Protein AF-D6MMN6-F1 (afdb_monomer)

Radius of gyration: 19.09 Å; Cα contacts (8 Å, |Δi|>4): 217; chains: 1; bounding box: 46×44×48 Å

Foldseek 3Di:
DDPDPDVVVLVVCLVVLLVVLVVLQPPHPPDDPVSLVVVLVVLVVQLVVCVVVLAAHPSLVVSQLVCLLPDPCPRSNLSNLSSLLRRDQDQVVSCCVRPLVSLLVNLVVDDLVSVLSNLVSLLSNLVSLLVVLQVVVVCVVDDDPPPDPCDLVSSLVSSVVSLVSLLVSLLVVCVVVVNDVVSLLSSLVSLLSVLCCCPPSVRPDQDDRPPSNLVSLCPDPDPNSVVSSVSSVVSSVVSVVVD

InterPro domains:
  IPR012485 Centromere protein I [PF07778] (1-141)

Organism: Numida meleagris (NCBI:txid8996)

Sequence (243 aa):
MNCSKDESVYLRLYYWMGQTLQEECTWCVVDNNQYEEEFKGFLETVHTAECFLQEGFPSCEEFLYRSLPLWDGVSCRSQILRLVSWIPLSTFSEMKSQLCDPLAQLFFTSSLYFKCSVLESLKELLQNWLNWHVVQLDSESDSQFSSLNTTLSGLVNGVAELINFVGQISTAALHLEKNHTFLLYFILDFYETVCDMYLKYKLPLLIMPPAGVFYPALLSMDSVNLNQLCYIMYRYRTNLVAA

Structure (mmCIF, N/CA/C/O backbone):
data_AF-D6MMN6-F1
#
_entry.id   AF-D6MMN6-F1
#
loop_
_atom_site.group_PDB
_atom_site.id
_atom_site.type_symbol
_atom_site.label_atom_id
_atom_site.label_alt_id
_atom_site.label_comp_id
_atom_site.label_asym_id
_atom_site.label_entity_id
_atom_site.label_seq_id
_atom_site.pdbx_PDB_ins_code
_atom_site.Cartn_x
_atom_site.Cartn_y
_atom_site.Cartn_z
_atom_site.occupancy
_atom_site.B_iso_or_equiv
_atom_site.auth_seq_id
_atom_site.auth_comp_id
_atom_site.auth_asym_id
_atom_site.auth_atom_id
_atom_site.pdbx_PDB_model_num
ATOM 1 N N . MET A 1 1 ? -13.947 -12.392 11.097 1.00 47.19 1 MET A N 1
ATOM 2 C CA . MET A 1 1 ? -14.519 -13.491 11.936 1.00 47.19 1 MET A CA 1
ATOM 3 C C . MET A 1 1 ? -14.935 -12.895 13.276 1.00 47.19 1 MET A C 1
ATOM 5 O O . MET A 1 1 ? -14.061 -12.519 14.042 1.00 47.19 1 MET A O 1
ATOM 9 N N . ASN A 1 2 ? -16.229 -12.801 13.595 1.00 49.62 2 ASN A N 1
ATOM 10 C CA . ASN A 1 2 ? -16.648 -12.258 14.893 1.00 49.62 2 ASN A CA 1
ATOM 11 C C . ASN A 1 2 ? -16.586 -13.339 15.987 1.00 49.62 2 ASN A C 1
ATOM 13 O O . ASN A 1 2 ? -17.422 -14.242 16.037 1.00 49.62 2 ASN A O 1
ATOM 17 N N . CYS A 1 3 ? -15.586 -13.245 16.871 1.00 57.44 3 CYS A N 1
ATOM 18 C CA . CYS A 1 3 ? -15.384 -14.148 18.013 1.00 57.44 3 CYS A CA 1
ATOM 19 C C . CYS A 1 3 ? -16.500 -14.066 19.078 1.00 57.44 3 CYS A C 1
ATOM 21 O O . CYS A 1 3 ? -16.562 -14.914 19.968 1.00 57.44 3 CYS A O 1
ATOM 23 N N . SER A 1 4 ? -17.411 -13.092 18.987 1.00 58.41 4 SER A N 1
ATOM 24 C CA . SER A 1 4 ? -18.645 -13.036 19.774 1.00 58.41 4 SER A CA 1
ATOM 25 C C . SER A 1 4 ? -19.825 -12.602 18.896 1.00 58.41 4 SER A C 1
ATOM 27 O O . SER A 1 4 ? -19.692 -11.762 18.014 1.00 58.41 4 SER A O 1
ATOM 29 N N . LYS A 1 5 ? -21.007 -13.183 19.135 1.00 64.62 5 LYS A N 1
ATOM 30 C CA . LYS A 1 5 ? -22.271 -12.782 18.481 1.00 64.62 5 LYS A CA 1
ATOM 31 C C . LYS A 1 5 ? -22.968 -11.619 19.200 1.00 64.62 5 LYS A C 1
ATOM 33 O O . LYS A 1 5 ? -24.115 -11.310 18.897 1.00 64.62 5 LYS A O 1
ATOM 38 N N . ASP A 1 6 ? -22.313 -11.044 20.204 1.00 77.31 6 ASP A N 1
ATOM 39 C CA . ASP A 1 6 ? -22.878 -9.993 21.038 1.00 77.31 6 ASP A CA 1
ATOM 40 C C . ASP A 1 6 ? -22.529 -8.628 20.441 1.00 77.31 6 ASP A C 1
ATOM 42 O O . ASP A 1 6 ? -21.414 -8.124 20.604 1.00 77.31 6 ASP A O 1
ATOM 46 N N . GLU A 1 7 ? -23.498 -8.035 19.742 1.00 79.75 7 GLU A N 1
ATOM 47 C CA . GLU A 1 7 ? -23.372 -6.706 19.134 1.00 79.75 7 GLU A CA 1
ATOM 48 C C . GLU A 1 7 ? -22.966 -5.632 20.154 1.00 79.75 7 GLU A C 1
ATOM 50 O O . GLU A 1 7 ? -22.283 -4.673 19.797 1.00 79.75 7 GLU A O 1
ATOM 55 N N . SER A 1 8 ? -23.316 -5.795 21.436 1.00 84.00 8 SER A N 1
ATOM 56 C CA . SER A 1 8 ? -22.978 -4.808 22.467 1.00 84.00 8 SER A CA 1
ATOM 57 C C . SER A 1 8 ? -21.473 -4.737 22.744 1.00 84.00 8 SER A C 1
ATOM 59 O O . SER A 1 8 ? -20.944 -3.651 22.990 1.00 84.00 8 SER A O 1
ATOM 61 N N . VAL A 1 9 ? -20.763 -5.868 22.651 1.00 83.94 9 VAL A N 1
ATOM 62 C CA . VAL A 1 9 ? -19.304 -5.930 22.835 1.00 83.94 9 VAL A CA 1
ATOM 63 C C . VAL A 1 9 ? -18.600 -5.256 21.664 1.00 83.94 9 VAL A C 1
ATOM 65 O O . VAL A 1 9 ? -17.692 -4.452 21.877 1.00 83.94 9 VAL A O 1
ATOM 68 N N . TYR A 1 10 ? -19.061 -5.536 20.443 1.00 82.75 10 TYR A N 1
ATOM 69 C CA . TYR A 1 10 ? -18.547 -4.911 19.229 1.00 82.75 10 TYR A CA 1
ATOM 70 C C . TYR A 1 10 ? -18.744 -3.390 19.252 1.00 82.75 10 TYR A C 1
ATOM 72 O O . TYR A 1 10 ? -17.784 -2.641 19.080 1.00 82.75 10 TYR A O 1
ATOM 80 N N . LEU A 1 11 ? -19.960 -2.922 19.555 1.00 86.69 11 LEU A N 1
ATOM 81 C CA . LEU A 1 11 ? -20.259 -1.491 19.649 1.00 86.69 11 LEU A CA 1
ATOM 82 C C . LEU A 1 11 ? -19.433 -0.809 20.741 1.00 86.69 11 LEU A C 1
ATOM 84 O O . LEU A 1 11 ? -18.923 0.290 20.535 1.00 86.69 11 LEU A O 1
ATOM 88 N N . ARG A 1 12 ? -19.256 -1.459 21.898 1.00 89.75 12 ARG A N 1
ATOM 89 C CA . ARG A 1 12 ? -18.432 -0.912 22.980 1.00 89.75 12 ARG A CA 1
ATOM 90 C C . ARG A 1 12 ? -16.975 -0.753 22.556 1.00 89.75 12 ARG A C 1
ATOM 92 O O . ARG A 1 12 ? -16.389 0.280 22.867 1.00 89.75 12 ARG A O 1
ATOM 99 N N . LEU A 1 13 ? -16.408 -1.741 21.861 1.00 88.94 13 LEU A N 1
ATOM 100 C CA . LEU A 1 13 ? -15.050 -1.650 21.325 1.00 88.94 13 LEU A CA 1
ATOM 101 C C . LEU A 1 13 ? -14.948 -0.532 20.282 1.00 88.94 13 LEU A C 1
ATOM 103 O O . LEU A 1 13 ? -14.044 0.292 20.373 1.00 88.94 13 LEU A O 1
ATOM 107 N N . TYR A 1 14 ? -15.899 -0.471 19.347 1.00 88.69 14 TYR A N 1
ATOM 108 C CA . TYR A 1 14 ? -15.952 0.548 18.299 1.00 88.69 14 TYR A CA 1
ATOM 109 C C . TYR A 1 14 ? -15.969 1.970 18.878 1.00 88.69 14 TYR A C 1
ATOM 111 O O . TYR A 1 14 ? -15.128 2.794 18.507 1.00 88.69 14 TYR A O 1
ATOM 119 N N . TYR A 1 15 ? -16.873 2.252 19.824 1.00 91.25 15 TYR A N 1
ATOM 120 C CA . TYR A 1 15 ? -16.973 3.577 20.442 1.00 91.25 15 TYR A CA 1
ATOM 121 C C . TYR A 1 15 ? -15.772 3.904 21.328 1.00 91.25 15 TYR A C 1
ATOM 123 O O . TYR A 1 15 ? -15.278 5.027 21.272 1.00 91.25 15 TYR A O 1
ATOM 131 N N . TRP A 1 16 ? -15.284 2.940 22.117 1.00 93.50 16 TRP A N 1
ATOM 132 C CA . TRP A 1 16 ? -14.101 3.145 22.953 1.00 93.50 16 TRP A CA 1
ATOM 133 C C . TRP A 1 16 ? -12.877 3.484 22.100 1.00 93.50 16 TRP A C 1
ATOM 135 O O . TRP A 1 16 ? -12.223 4.490 22.343 1.00 93.50 16 TRP A O 1
ATOM 145 N N . MET A 1 17 ? -12.620 2.704 21.050 1.00 91.75 17 MET A N 1
ATOM 146 C CA . MET A 1 17 ? -11.479 2.923 20.167 1.00 91.75 17 MET A CA 1
ATOM 147 C C . MET A 1 17 ? -11.608 4.215 19.362 1.00 91.75 17 MET A C 1
ATOM 149 O O . MET A 1 17 ? -10.623 4.927 19.214 1.00 91.75 17 MET A O 1
ATOM 153 N N . GLY A 1 18 ? -12.809 4.548 18.876 1.00 89.69 18 GLY A N 1
ATOM 154 C CA . GLY A 1 18 ? -13.053 5.820 18.194 1.00 89.69 18 GLY A CA 1
ATOM 155 C C . GLY A 1 18 ? -12.777 7.020 19.101 1.00 89.69 18 GLY A C 1
ATOM 156 O O . GLY A 1 18 ? -12.121 7.970 18.679 1.00 89.69 18 GLY A O 1
ATOM 157 N N . GLN A 1 19 ? -13.204 6.945 20.365 1.00 88.75 19 GLN A N 1
ATOM 158 C CA . GLN A 1 19 ? -12.911 7.973 21.361 1.00 88.75 19 GLN A CA 1
ATOM 159 C C . GLN A 1 19 ? -11.407 8.059 21.656 1.00 88.75 19 GLN A C 1
ATOM 161 O O . GLN A 1 19 ? -10.855 9.151 21.590 1.00 88.75 19 GLN A O 1
ATOM 166 N N . THR A 1 20 ? -10.730 6.934 21.902 1.00 88.81 20 THR A N 1
ATOM 167 C CA . THR A 1 20 ? -9.280 6.912 22.162 1.00 88.81 20 THR A CA 1
ATOM 168 C C . THR A 1 20 ? -8.479 7.444 20.975 1.00 88.81 20 THR A C 1
ATOM 170 O O . THR A 1 20 ? -7.603 8.279 21.157 1.00 88.81 20 THR A O 1
ATOM 173 N N . LEU A 1 21 ? -8.807 7.037 19.745 1.00 89.12 21 LEU A N 1
ATOM 174 C CA . LEU A 1 21 ? -8.168 7.569 18.538 1.00 89.12 21 LEU A CA 1
ATOM 175 C C . LEU A 1 21 ? -8.381 9.080 18.413 1.00 89.12 21 LEU A C 1
ATOM 177 O O . LEU A 1 21 ? -7.462 9.793 18.032 1.00 89.12 21 LEU A O 1
ATOM 181 N N . GLN A 1 22 ? -9.568 9.590 18.737 1.00 83.69 22 GLN A N 1
ATOM 182 C CA . GLN A 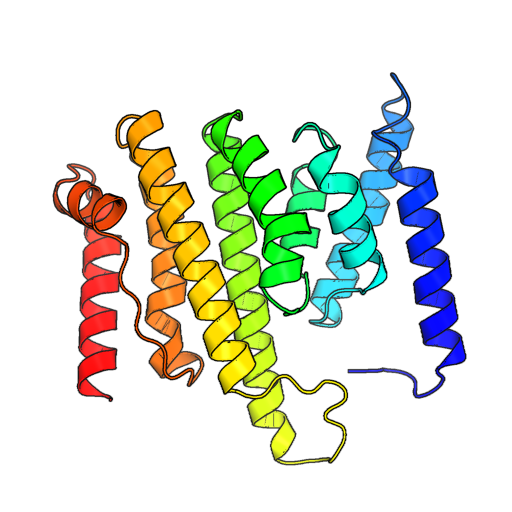1 22 ? -9.840 11.022 18.655 1.00 83.69 22 GLN A CA 1
ATOM 183 C C . GLN A 1 22 ? -9.136 11.830 19.756 1.00 83.69 22 GLN A C 1
ATOM 185 O O . GLN A 1 22 ? -8.650 12.925 19.476 1.00 83.69 22 GLN A O 1
ATOM 190 N N . GLU A 1 23 ? -9.096 11.315 20.985 1.00 79.19 23 GLU A N 1
ATOM 191 C CA . GLU A 1 23 ? -8.450 11.966 22.132 1.00 79.19 23 GLU A CA 1
ATOM 192 C C . GLU A 1 23 ? -6.925 11.998 21.979 1.00 79.19 23 GLU A C 1
ATOM 194 O O . GLU A 1 23 ? -6.307 13.033 22.220 1.00 79.19 23 GLU A O 1
ATOM 199 N N . GLU A 1 24 ? -6.329 10.901 21.510 1.00 71.81 24 GLU A N 1
ATOM 200 C CA . GLU A 1 24 ? -4.875 10.764 21.390 1.00 71.81 24 GLU A CA 1
ATOM 201 C C . GLU A 1 24 ? -4.323 11.328 20.064 1.00 71.81 24 GLU A C 1
ATOM 203 O O . GLU A 1 24 ? -3.139 11.655 19.970 1.00 71.81 24 GLU A O 1
ATOM 208 N N . CYS A 1 25 ? -5.161 11.490 19.024 1.00 69.69 25 CYS A N 1
ATOM 209 C CA . CYS A 1 25 ? -4.700 11.864 17.680 1.00 69.69 25 CYS A CA 1
ATOM 210 C C . CYS A 1 25 ? -4.898 13.327 17.255 1.00 69.69 25 CYS A C 1
ATOM 212 O O . CYS A 1 25 ? -4.870 13.659 16.064 1.00 69.69 25 CYS A O 1
ATOM 214 N N . THR A 1 26 ? -5.042 14.273 18.167 1.00 54.69 26 THR A N 1
ATOM 215 C CA . THR A 1 26 ? -4.970 15.688 17.771 1.00 54.69 26 THR A CA 1
ATOM 216 C C . THR A 1 26 ? -3.510 16.092 17.516 1.00 54.69 26 THR A C 1
ATOM 218 O O . THR A 1 26 ? -2.933 16.796 18.334 1.00 54.69 26 THR A O 1
ATOM 221 N N . TRP A 1 27 ? -2.868 15.596 16.451 1.00 57.12 27 TRP A N 1
ATOM 222 C CA . TRP A 1 27 ? -1.500 15.964 16.036 1.00 57.12 27 TRP A CA 1
ATOM 223 C C . TRP A 1 27 ? -0.504 16.173 17.197 1.00 57.12 27 TRP A C 1
ATOM 225 O O . TRP A 1 27 ? 0.079 17.246 17.326 1.00 57.12 27 TRP A O 1
ATOM 235 N N . CYS A 1 28 ? -0.367 15.186 18.087 1.00 52.12 28 CYS A N 1
ATOM 236 C CA . CYS A 1 28 ? 0.676 15.121 19.120 1.00 52.12 28 CYS A CA 1
ATOM 237 C C . CYS A 1 28 ? 0.977 16.458 19.838 1.00 52.12 28 CYS A C 1
ATOM 239 O O . CYS A 1 28 ? 2.107 16.935 19.814 1.00 52.12 28 CYS A O 1
ATOM 241 N N . VAL A 1 29 ? -0.056 17.063 20.441 1.00 45.53 29 VAL A N 1
ATOM 242 C CA . VAL A 1 29 ? -0.030 18.069 21.529 1.00 45.53 29 VAL A CA 1
ATOM 243 C C . VAL A 1 29 ? 1.318 18.798 21.703 1.00 45.53 29 VAL A C 1
ATOM 245 O O . VAL A 1 29 ? 2.037 18.536 22.658 1.00 45.53 29 VAL A O 1
ATOM 248 N N . VAL A 1 30 ? 1.667 19.679 20.757 1.00 45.62 30 VAL A N 1
ATOM 249 C CA . VAL A 1 30 ? 2.687 20.750 20.850 1.00 45.62 30 VAL A CA 1
ATOM 250 C C . VAL A 1 30 ? 3.780 20.496 21.918 1.00 45.62 30 VAL A C 1
ATOM 252 O O . VAL A 1 30 ? 3.685 21.008 23.030 1.00 45.62 30 VAL A O 1
ATOM 255 N N . ASP A 1 31 ? 4.815 19.717 21.575 1.00 50.78 31 ASP A N 1
ATOM 256 C CA . ASP A 1 31 ? 6.076 19.545 22.335 1.00 50.78 31 ASP A CA 1
ATOM 257 C C . ASP A 1 31 ? 6.140 18.524 23.497 1.00 50.78 31 ASP A C 1
ATOM 259 O O . ASP A 1 31 ? 6.924 18.721 24.431 1.00 50.78 31 ASP A O 1
ATOM 263 N N . ASN A 1 32 ? 5.411 17.397 23.477 1.00 59.81 32 ASN A N 1
ATOM 264 C CA . ASN A 1 32 ? 5.581 16.386 24.537 1.00 59.81 32 ASN A CA 1
ATOM 265 C C . ASN A 1 32 ? 5.786 14.943 24.030 1.00 59.81 32 ASN A C 1
ATOM 267 O O . ASN A 1 32 ? 4.838 14.175 23.868 1.00 59.81 32 ASN A O 1
ATOM 271 N N . ASN A 1 33 ? 7.060 14.564 23.839 1.00 65.44 33 ASN A N 1
ATOM 272 C CA . ASN A 1 33 ? 7.518 13.273 23.289 1.00 65.44 33 ASN A CA 1
ATOM 273 C C . ASN A 1 33 ? 6.913 12.028 23.962 1.00 65.44 33 ASN A C 1
ATOM 275 O O . ASN A 1 33 ? 6.827 10.979 23.333 1.00 65.44 33 ASN A O 1
ATOM 279 N N . GLN A 1 34 ? 6.528 12.109 25.238 1.00 72.50 34 GLN A N 1
ATOM 280 C CA . GLN A 1 34 ? 5.988 10.955 25.957 1.00 72.50 34 GLN A CA 1
ATOM 281 C C . GLN A 1 34 ? 4.610 10.529 25.426 1.00 72.50 34 GLN A C 1
ATOM 283 O O . GLN A 1 34 ? 4.371 9.337 25.259 1.00 72.50 34 GLN A O 1
ATOM 288 N N . TYR A 1 35 ? 3.741 11.488 25.095 1.00 75.81 35 TYR A N 1
ATOM 289 C CA . TYR A 1 35 ? 2.404 11.193 24.569 1.00 75.81 35 TYR A CA 1
ATOM 290 C C . TYR A 1 35 ? 2.465 10.605 23.155 1.00 75.81 35 TYR A C 1
ATOM 292 O O . TYR A 1 35 ? 1.681 9.725 22.818 1.00 75.81 35 TYR A O 1
ATOM 300 N N . GLU A 1 36 ? 3.435 11.028 22.335 1.00 79.19 36 GLU A N 1
ATOM 301 C CA . GLU A 1 36 ? 3.630 10.433 21.009 1.00 79.19 36 GLU A CA 1
ATOM 302 C C . GLU A 1 36 ? 4.036 8.953 21.108 1.00 79.19 36 GLU A C 1
ATOM 304 O O . GLU A 1 36 ? 3.525 8.129 20.354 1.00 79.19 36 GLU A O 1
ATOM 309 N N . GLU A 1 37 ? 4.924 8.588 22.035 1.00 83.94 37 GLU A N 1
ATOM 310 C CA . GLU A 1 37 ? 5.336 7.189 22.208 1.00 83.94 37 GLU A CA 1
ATOM 311 C C . GLU A 1 37 ? 4.212 6.306 22.771 1.00 83.94 37 GLU A C 1
ATOM 313 O O . GLU A 1 37 ? 4.048 5.167 22.328 1.00 83.94 37 GLU A O 1
ATOM 318 N N . GLU A 1 38 ? 3.395 6.827 23.691 1.00 86.81 38 GLU A N 1
ATOM 319 C CA . GLU A 1 38 ? 2.205 6.123 24.190 1.00 86.81 38 GLU A CA 1
ATOM 320 C C . GLU A 1 38 ? 1.186 5.896 23.063 1.00 86.81 38 GLU A C 1
ATOM 322 O O . GLU A 1 38 ? 0.716 4.768 22.871 1.00 86.81 38 GLU A O 1
ATOM 327 N N . PHE A 1 39 ? 0.932 6.920 22.241 1.00 89.00 39 PHE A N 1
ATOM 328 C CA . PHE A 1 39 ? 0.052 6.798 21.083 1.00 89.00 39 PHE A CA 1
ATOM 329 C C . PHE A 1 39 ? 0.603 5.825 20.033 1.00 89.00 39 PHE A C 1
ATOM 331 O O . PHE A 1 39 ? -0.135 4.968 19.545 1.00 89.00 39 PHE A O 1
ATOM 338 N N . LYS A 1 40 ? 1.910 5.855 19.734 1.00 89.75 40 LYS A N 1
ATOM 339 C CA . LYS A 1 40 ? 2.555 4.842 18.876 1.00 89.75 40 LYS A CA 1
ATOM 340 C C . LYS A 1 40 ? 2.343 3.434 19.421 1.00 89.75 40 LYS A C 1
ATOM 342 O O . LYS A 1 40 ? 1.980 2.544 18.656 1.00 89.75 40 LYS A O 1
ATOM 347 N N . GLY A 1 41 ? 2.545 3.228 20.724 1.00 91.44 41 GLY A N 1
ATOM 348 C CA . GLY A 1 41 ? 2.330 1.935 21.378 1.00 91.44 41 GLY A CA 1
ATOM 349 C C . GLY A 1 41 ? 0.883 1.448 21.263 1.00 91.44 41 GLY A C 1
ATOM 350 O O . GLY A 1 41 ? 0.638 0.264 21.009 1.00 91.44 41 GLY A O 1
ATOM 351 N N . PHE A 1 42 ? -0.077 2.368 21.376 1.00 92.81 42 PHE A N 1
ATOM 352 C CA . PHE A 1 42 ? -1.485 2.080 21.129 1.00 92.81 42 PHE A CA 1
ATOM 353 C C . PHE A 1 42 ? -1.734 1.662 19.672 1.00 92.81 42 PHE A C 1
ATOM 355 O O . PHE A 1 42 ? -2.283 0.583 19.445 1.00 92.81 42 PHE A O 1
ATOM 362 N N . LEU A 1 43 ? -1.271 2.440 18.686 1.00 93.88 43 LEU A N 1
ATOM 363 C CA . LEU A 1 43 ? -1.465 2.113 17.268 1.00 93.88 43 LEU A CA 1
ATOM 364 C C . LEU A 1 43 ? -0.791 0.791 16.870 1.00 93.88 43 LEU A C 1
ATOM 366 O O . LEU A 1 43 ? -1.354 0.038 16.082 1.00 93.88 43 LEU A O 1
ATOM 370 N N . GLU A 1 44 ? 0.374 0.459 17.434 1.00 94.81 44 GLU A N 1
ATOM 371 C CA . GLU A 1 44 ? 1.013 -0.849 17.218 1.00 94.81 44 GLU A CA 1
ATOM 372 C C . GLU A 1 44 ? 0.185 -2.003 17.797 1.00 94.81 44 GLU A C 1
ATOM 374 O O . GLU A 1 44 ? 0.102 -3.078 17.197 1.00 94.81 44 GLU A O 1
ATOM 379 N N . THR A 1 45 ? -0.462 -1.788 18.945 1.00 95.00 45 THR A N 1
ATOM 380 C CA . THR A 1 45 ? -1.372 -2.778 19.537 1.00 95.00 45 THR A CA 1
ATOM 381 C C . THR A 1 45 ? -2.596 -2.987 18.648 1.00 95.00 45 THR A C 1
ATOM 383 O O . THR A 1 45 ? -2.974 -4.131 18.392 1.00 95.00 45 THR A O 1
ATOM 386 N N . VAL A 1 46 ? -3.174 -1.896 18.133 1.00 94.44 46 VAL A N 1
ATOM 387 C CA . VAL A 1 46 ? -4.293 -1.934 17.181 1.00 94.44 46 VAL A CA 1
ATOM 388 C C . VAL A 1 46 ? -3.889 -2.681 15.912 1.00 94.44 46 VAL A C 1
ATOM 390 O O . VAL A 1 46 ? -4.533 -3.665 15.567 1.00 94.44 46 VAL A O 1
ATOM 393 N N . HIS A 1 47 ? -2.771 -2.310 15.288 1.00 94.31 47 HIS A N 1
ATOM 394 C CA . HIS A 1 47 ? -2.260 -2.981 14.092 1.00 94.31 47 HIS A CA 1
ATOM 395 C C . HIS A 1 47 ? -1.989 -4.477 14.326 1.00 94.31 47 HIS A C 1
ATOM 397 O O . HIS A 1 47 ? -2.293 -5.317 13.481 1.00 94.31 47 HIS A O 1
ATOM 403 N N . THR A 1 48 ? -1.438 -4.841 15.489 1.00 95.31 48 THR A N 1
ATOM 404 C CA . THR A 1 48 ? -1.221 -6.252 15.849 1.00 95.31 48 THR A CA 1
ATOM 405 C C . THR A 1 48 ? -2.547 -7.005 15.954 1.00 95.31 48 THR A C 1
ATOM 407 O O . THR A 1 48 ? -2.634 -8.159 15.529 1.00 95.31 48 THR A O 1
ATOM 410 N N . ALA A 1 49 ? -3.586 -6.361 16.489 1.00 93.31 49 ALA A N 1
ATOM 411 C CA . ALA A 1 49 ? -4.926 -6.928 16.542 1.00 93.31 49 ALA A CA 1
ATOM 412 C C . ALA A 1 49 ? -5.550 -7.061 15.141 1.00 93.31 49 ALA A C 1
ATOM 414 O O . ALA A 1 49 ? -6.090 -8.124 14.846 1.00 93.31 49 ALA A O 1
ATOM 415 N N . GLU A 1 50 ? -5.415 -6.064 14.260 1.00 92.31 50 GLU A N 1
ATOM 416 C CA . GLU A 1 50 ? -5.879 -6.140 12.861 1.00 92.31 50 GLU A CA 1
ATOM 417 C C . GLU A 1 50 ? -5.184 -7.278 12.104 1.00 92.31 50 GLU A C 1
ATOM 419 O O . GLU A 1 50 ? -5.847 -8.108 11.483 1.00 92.31 50 GLU A O 1
ATOM 424 N N . CYS A 1 51 ? -3.862 -7.415 12.259 1.00 91.75 51 CYS A N 1
ATOM 425 C CA . CYS A 1 51 ? -3.104 -8.538 11.708 1.00 91.75 51 CYS A CA 1
ATOM 426 C C . CYS A 1 51 ? -3.581 -9.889 12.249 1.00 91.75 51 CYS A C 1
ATOM 428 O O . CYS A 1 51 ? -3.664 -10.865 11.505 1.00 91.75 51 CYS A O 1
ATOM 430 N N . PHE A 1 52 ? -3.868 -9.980 13.548 1.00 91.50 52 PHE A N 1
ATOM 431 C CA . PHE A 1 52 ? -4.350 -11.221 14.150 1.00 91.50 52 PHE A CA 1
ATOM 432 C C . PHE A 1 52 ? -5.749 -11.594 13.642 1.00 91.50 52 PHE A C 1
ATOM 434 O O . PHE A 1 52 ? -6.013 -12.765 13.368 1.00 91.50 52 PHE A O 1
ATOM 441 N N . LEU A 1 53 ? -6.633 -10.604 13.504 1.00 88.56 53 LEU A N 1
ATOM 442 C CA . LEU A 1 53 ? -8.011 -10.792 13.052 1.00 88.56 53 LEU A CA 1
ATOM 443 C C . LEU A 1 53 ? -8.131 -10.920 11.528 1.00 88.56 53 LEU A C 1
ATOM 445 O O . LEU A 1 53 ? -9.142 -11.441 11.055 1.00 88.56 53 LEU A O 1
ATOM 449 N N . GLN A 1 54 ? -7.103 -10.489 10.786 1.00 89.19 54 GLN A N 1
ATOM 450 C CA . GLN A 1 54 ? -7.111 -10.345 9.327 1.00 89.19 54 GLN A CA 1
ATOM 451 C C . GLN A 1 54 ? -8.259 -9.436 8.850 1.00 89.19 54 GLN A C 1
ATOM 453 O O . GLN A 1 54 ? -8.890 -9.685 7.823 1.00 89.19 54 GLN A O 1
ATOM 458 N N . GLU A 1 55 ? -8.557 -8.400 9.635 1.00 86.62 55 GLU A N 1
ATOM 459 C CA . GLU A 1 55 ? -9.686 -7.492 9.442 1.00 86.62 55 GLU A CA 1
ATOM 460 C C . GLU A 1 55 ? -9.347 -6.134 10.070 1.00 86.62 55 GLU A C 1
ATOM 462 O O . GLU A 1 55 ? -8.879 -6.082 11.209 1.00 86.62 55 GLU A O 1
ATOM 467 N N . GLY A 1 56 ? -9.561 -5.050 9.322 1.00 88.12 56 GLY A N 1
ATOM 468 C CA . GLY A 1 56 ? -9.367 -3.689 9.816 1.00 88.12 56 GLY A CA 1
ATOM 469 C C . GLY A 1 56 ? -10.544 -3.203 10.649 1.00 88.12 56 GLY A C 1
ATOM 470 O O . GLY A 1 56 ? -11.682 -3.650 10.471 1.00 88.12 56 GLY A O 1
ATOM 471 N N . PHE A 1 57 ? -10.293 -2.259 11.551 1.00 90.44 57 PHE A N 1
ATOM 472 C CA . PHE A 1 57 ? -11.360 -1.727 12.390 1.00 90.44 57 PHE A CA 1
ATOM 473 C C . PHE A 1 57 ? -12.056 -0.500 11.772 1.00 90.44 57 PHE A C 1
ATOM 475 O O . PHE A 1 57 ? -11.382 0.459 11.388 1.00 90.44 57 PHE A O 1
ATOM 482 N N . PRO A 1 58 ? -13.402 -0.415 11.798 1.00 89.25 58 PRO A N 1
ATOM 483 C CA . PRO A 1 58 ? -14.113 0.752 11.261 1.00 89.25 58 PRO A CA 1
ATOM 484 C C . PRO A 1 58 ? -13.781 2.071 11.968 1.00 89.25 58 PRO A C 1
ATOM 486 O O . PRO A 1 58 ? -13.770 3.124 11.336 1.00 89.25 58 PRO A O 1
ATOM 489 N N . SER A 1 59 ? -13.463 2.039 13.269 1.00 90.88 59 SER A N 1
ATOM 490 C CA . SER A 1 59 ? -13.025 3.246 13.985 1.00 90.88 59 SER A CA 1
ATOM 491 C C . SER A 1 59 ? -11.691 3.773 13.449 1.00 90.88 59 SER A C 1
ATOM 493 O O . SER A 1 59 ? -11.484 4.982 13.451 1.00 90.88 59 SER A O 1
ATOM 495 N N . CYS A 1 60 ? -10.800 2.890 12.981 1.00 92.00 60 CYS A N 1
ATOM 496 C CA . CYS A 1 60 ? -9.521 3.261 12.374 1.00 92.00 60 CYS A CA 1
ATOM 497 C C . CYS A 1 60 ? -9.725 3.878 10.989 1.00 92.00 60 CYS A C 1
ATOM 499 O O . CYS A 1 60 ? -9.103 4.891 10.686 1.00 92.00 60 CYS A O 1
ATOM 501 N N . GLU A 1 61 ? -10.639 3.333 10.185 1.00 91.25 61 GLU A N 1
ATOM 502 C CA . GLU A 1 61 ? -11.031 3.925 8.901 1.00 91.25 61 GLU A CA 1
ATOM 503 C C . GLU A 1 61 ? -11.592 5.348 9.083 1.00 91.25 61 GLU A C 1
ATOM 505 O O . GLU A 1 61 ? -11.086 6.300 8.484 1.00 91.25 61 GLU A O 1
ATOM 510 N N . GLU A 1 62 ? -12.587 5.522 9.964 1.00 90.50 62 GLU A N 1
ATOM 511 C CA . GLU A 1 62 ? -13.189 6.834 10.248 1.00 90.50 62 GLU A CA 1
ATOM 512 C C . GLU A 1 62 ? -12.149 7.837 10.765 1.00 90.50 62 GLU A C 1
ATOM 514 O O . GLU A 1 62 ? -12.140 9.012 10.382 1.00 90.50 62 GLU A O 1
ATOM 519 N N . PHE A 1 63 ? -11.250 7.360 11.622 1.00 92.06 63 PHE A N 1
ATOM 520 C CA . PHE A 1 63 ? -10.131 8.133 12.127 1.00 92.06 63 PHE A CA 1
ATOM 521 C C . PHE A 1 63 ? -9.179 8.577 11.001 1.00 92.06 63 PHE A C 1
ATOM 523 O O . PHE A 1 63 ? -8.833 9.760 10.933 1.00 92.06 63 PHE A O 1
ATOM 530 N N . LEU A 1 64 ? -8.782 7.681 10.092 1.00 91.81 64 LEU A N 1
ATOM 531 C CA . LEU A 1 64 ? -7.888 7.999 8.972 1.00 91.81 64 LEU A CA 1
ATOM 532 C C . LEU A 1 64 ? -8.520 9.014 8.016 1.00 91.81 64 LEU A C 1
ATOM 534 O O . LEU A 1 64 ? -7.876 10.002 7.667 1.00 91.81 64 LEU A O 1
ATOM 538 N N . TYR A 1 65 ? -9.795 8.845 7.662 1.00 90.94 65 TYR A N 1
ATOM 539 C CA . TYR A 1 65 ? -10.508 9.789 6.792 1.00 90.94 65 TYR A CA 1
ATOM 540 C C . TYR A 1 65 ? -10.589 11.206 7.369 1.00 90.94 65 TYR A C 1
ATOM 542 O O . TYR A 1 65 ? -10.589 12.185 6.621 1.00 90.94 65 TYR A O 1
ATOM 550 N N . ARG A 1 66 ? -10.635 11.340 8.699 1.00 89.44 66 ARG A N 1
ATOM 551 C CA . ARG A 1 66 ? -10.628 12.647 9.373 1.00 89.44 66 ARG A CA 1
ATOM 552 C C . ARG A 1 66 ? -9.224 13.216 9.565 1.00 89.44 66 ARG A C 1
ATOM 554 O O . ARG A 1 66 ? -9.058 14.432 9.509 1.00 89.44 66 ARG A O 1
ATOM 561 N N . SER A 1 67 ? -8.233 12.365 9.817 1.00 88.25 67 SER A N 1
ATOM 562 C CA . SER A 1 67 ? -6.885 12.782 10.224 1.00 88.25 67 SER A CA 1
ATOM 563 C C . SER A 1 67 ? -5.909 12.967 9.064 1.00 88.25 67 SER A C 1
ATOM 565 O O . SER A 1 67 ? -5.052 13.842 9.142 1.00 88.25 67 SER A O 1
ATOM 567 N N . LEU A 1 68 ? -6.036 12.218 7.967 1.00 90.19 68 LEU A N 1
ATOM 568 C CA . LEU A 1 68 ? -5.097 12.290 6.842 1.00 90.19 68 LEU A CA 1
ATOM 569 C C . LEU A 1 68 ? -5.044 13.645 6.123 1.00 90.19 68 LEU A C 1
ATOM 571 O O . LEU A 1 68 ? -3.931 14.094 5.854 1.00 90.19 68 LEU A O 1
ATOM 575 N N . PRO A 1 69 ? -6.166 14.349 5.851 1.00 89.06 69 PRO A N 1
ATOM 576 C CA . PRO A 1 69 ? -6.125 15.704 5.273 1.00 89.06 69 PRO A CA 1
ATOM 577 C C . PRO A 1 69 ? -5.371 16.724 6.134 1.00 89.06 69 PRO A C 1
ATOM 579 O O . PRO A 1 69 ? -5.030 17.817 5.691 1.00 89.06 69 PRO A O 1
ATOM 582 N N . LEU A 1 70 ? -5.194 16.369 7.397 1.00 87.50 70 LEU A N 1
ATOM 583 C CA . LEU A 1 70 ? -4.712 17.184 8.484 1.00 87.50 70 LEU A CA 1
ATOM 584 C C . LEU A 1 70 ? -3.276 16.773 8.891 1.00 87.50 70 LEU A C 1
ATOM 586 O O . LEU A 1 70 ? -2.584 17.530 9.561 1.00 87.50 70 LEU A O 1
ATOM 590 N N . TRP A 1 71 ? -2.816 15.589 8.491 1.00 88.94 71 TRP A N 1
ATOM 591 C CA . TRP A 1 71 ? -1.553 14.988 8.912 1.00 88.94 71 TRP A CA 1
ATOM 592 C C . TRP A 1 71 ? -0.337 15.596 8.197 1.00 88.94 71 TRP A C 1
ATOM 594 O O . TRP A 1 71 ? -0.397 15.924 7.017 1.00 88.94 71 TRP A O 1
ATOM 604 N N . ASP A 1 72 ? 0.791 15.711 8.903 1.00 84.25 72 ASP A N 1
ATOM 605 C CA . ASP A 1 72 ? 2.043 16.293 8.399 1.00 84.25 72 ASP A CA 1
ATOM 606 C C . ASP A 1 72 ? 2.973 15.281 7.699 1.00 84.25 72 ASP A C 1
ATOM 608 O O . ASP A 1 72 ? 3.980 15.661 7.099 1.00 84.25 72 ASP A O 1
ATOM 612 N N . GLY A 1 73 ? 2.656 13.984 7.772 1.00 87.12 73 GLY A N 1
ATOM 613 C CA . GLY A 1 73 ? 3.472 12.909 7.206 1.00 87.12 73 GLY A CA 1
ATOM 614 C C . GLY A 1 73 ? 4.675 12.487 8.063 1.00 87.12 73 GLY A C 1
ATOM 615 O O . GLY A 1 73 ? 5.481 11.663 7.611 1.00 87.12 73 GLY A O 1
ATOM 616 N N . VAL A 1 74 ? 4.831 13.023 9.279 1.00 86.38 74 VAL A N 1
ATOM 617 C CA . VAL A 1 74 ? 5.994 12.763 10.146 1.00 86.38 74 VAL A CA 1
ATOM 618 C C . VAL A 1 74 ? 5.596 11.961 11.380 1.00 86.38 74 VAL A C 1
ATOM 620 O O . VAL A 1 74 ? 6.121 10.859 11.579 1.00 86.38 74 VAL A O 1
ATOM 623 N N . SER A 1 75 ? 4.666 12.474 12.188 1.00 86.00 75 SER A N 1
ATOM 624 C CA . SER A 1 75 ? 4.268 11.826 13.443 1.00 86.00 75 SER A CA 1
ATOM 625 C C . SER A 1 75 ? 3.628 10.468 13.185 1.00 86.00 75 SER A C 1
ATOM 627 O O . SER A 1 75 ? 2.781 10.330 12.301 1.00 86.00 75 SER A O 1
ATOM 629 N N . CYS A 1 76 ? 4.044 9.460 13.958 1.00 87.50 76 CYS A N 1
ATOM 630 C CA . CYS A 1 76 ? 3.527 8.086 13.876 1.00 87.50 76 CYS A CA 1
ATOM 631 C C . CYS A 1 76 ? 3.510 7.491 12.451 1.00 87.50 76 CYS A C 1
ATOM 633 O O . CYS A 1 76 ? 2.679 6.638 12.143 1.00 87.50 76 CYS A O 1
ATOM 635 N N . ARG A 1 77 ? 4.413 7.926 11.556 1.00 91.69 77 ARG A N 1
ATOM 636 C CA . ARG A 1 77 ? 4.367 7.583 10.122 1.00 91.69 77 ARG A CA 1
ATOM 637 C C . ARG A 1 77 ? 4.227 6.098 9.831 1.00 91.69 77 ARG A C 1
ATOM 639 O O . ARG A 1 77 ? 3.393 5.726 9.014 1.00 91.69 77 ARG A O 1
ATOM 646 N N . SER A 1 78 ? 5.048 5.258 10.455 1.00 93.75 78 SER A N 1
ATOM 647 C CA . SER A 1 78 ? 4.975 3.810 10.237 1.00 93.75 78 SER A CA 1
ATOM 648 C C . SER A 1 78 ? 3.635 3.240 10.689 1.00 93.75 78 SER A C 1
ATOM 650 O O . SER A 1 78 ? 3.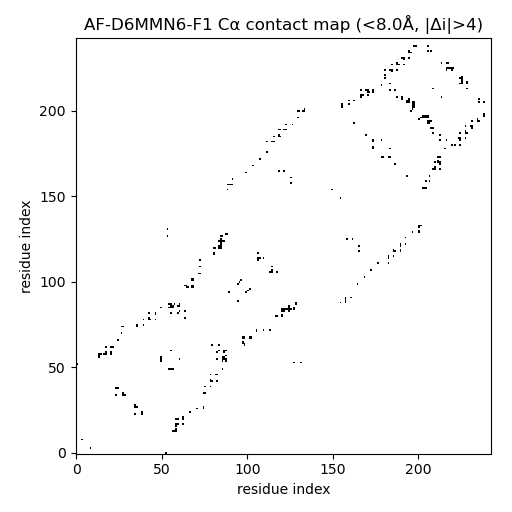075 2.404 9.994 1.00 93.75 78 SER A O 1
ATOM 652 N N . GLN A 1 79 ? 3.107 3.709 11.818 1.00 94.19 79 GLN A N 1
ATOM 653 C CA . GLN A 1 79 ? 1.854 3.225 12.388 1.00 94.19 79 GLN A CA 1
ATOM 654 C C . GLN A 1 79 ? 0.656 3.666 11.546 1.00 94.19 79 GLN A C 1
ATOM 656 O O . GLN A 1 79 ? -0.185 2.843 11.210 1.00 94.19 79 GLN A O 1
ATOM 661 N N . ILE A 1 80 ? 0.606 4.936 11.133 1.00 94.12 80 ILE A N 1
ATOM 662 C CA . ILE A 1 80 ? -0.473 5.457 10.284 1.00 94.12 80 ILE A CA 1
ATOM 663 C C . ILE A 1 80 ? -0.498 4.737 8.936 1.00 94.12 80 ILE A C 1
ATOM 665 O O . ILE A 1 80 ? -1.556 4.292 8.503 1.00 94.12 80 ILE A O 1
ATOM 669 N N . LEU A 1 81 ? 0.658 4.555 8.291 1.00 96.06 81 LEU A N 1
ATOM 670 C CA . LEU A 1 81 ? 0.734 3.823 7.023 1.00 96.06 81 LEU A CA 1
ATOM 671 C C . LEU A 1 81 ? 0.360 2.337 7.172 1.00 96.06 81 LEU A C 1
ATOM 673 O O . LEU A 1 81 ? -0.224 1.766 6.255 1.00 96.06 81 LEU A O 1
ATOM 677 N N . ARG A 1 82 ? 0.636 1.720 8.324 1.00 95.56 82 ARG A N 1
ATOM 678 C CA . ARG A 1 82 ? 0.155 0.368 8.642 1.00 95.56 82 ARG A CA 1
ATOM 679 C C . ARG A 1 82 ? -1.357 0.310 8.844 1.00 95.56 82 ARG A C 1
ATOM 681 O O . ARG A 1 82 ? -1.990 -0.623 8.382 1.00 95.56 82 ARG A O 1
ATOM 688 N N . LEU A 1 83 ? -1.966 1.310 9.477 1.00 94.88 83 LEU A N 1
ATOM 689 C CA . LEU A 1 83 ? -3.430 1.367 9.569 1.00 94.88 83 LEU A CA 1
ATOM 690 C C . LEU A 1 83 ? -4.068 1.581 8.189 1.00 94.88 83 LEU A C 1
ATOM 692 O O . LEU A 1 83 ? -5.096 0.984 7.880 1.00 94.88 83 LEU A O 1
ATOM 696 N N . VAL A 1 84 ? -3.430 2.381 7.323 1.00 95.12 84 VAL A N 1
ATOM 697 C CA . VAL A 1 84 ? -3.862 2.544 5.925 1.00 95.12 84 VAL A CA 1
ATOM 698 C C . VAL A 1 84 ? -3.886 1.204 5.189 1.00 95.12 84 VAL A C 1
ATOM 700 O O . VAL A 1 84 ? -4.783 1.006 4.373 1.00 95.12 84 VAL A O 1
ATOM 703 N N . SER A 1 85 ? -2.973 0.271 5.489 1.00 95.62 85 SER A N 1
ATOM 704 C CA . SER A 1 85 ? -2.963 -1.047 4.844 1.00 95.62 85 SER A CA 1
ATOM 705 C C . SER A 1 85 ? -4.091 -1.984 5.292 1.00 95.62 85 SER A C 1
ATOM 707 O O . SER A 1 85 ? -4.321 -3.003 4.642 1.00 95.62 85 SER A O 1
ATOM 709 N N . TRP A 1 86 ? -4.863 -1.624 6.320 1.00 94.06 86 TRP A N 1
ATOM 710 C CA . TRP A 1 86 ? -6.016 -2.397 6.801 1.00 94.06 86 TRP A CA 1
ATOM 711 C C . TRP A 1 86 ? -7.379 -1.767 6.497 1.00 94.06 86 TRP A C 1
ATOM 713 O O . TRP A 1 86 ? -8.402 -2.345 6.863 1.00 94.06 86 TRP A O 1
ATOM 723 N N . ILE A 1 87 ? -7.433 -0.632 5.790 1.00 91.31 87 ILE A N 1
ATOM 724 C CA . ILE A 1 87 ? -8.710 -0.009 5.410 1.00 91.31 87 ILE A CA 1
ATOM 725 C C . ILE A 1 87 ? -9.560 -1.013 4.607 1.00 91.31 87 ILE A C 1
ATOM 727 O O . ILE A 1 87 ? -9.076 -1.566 3.613 1.00 91.31 87 ILE A O 1
ATOM 731 N N . PRO A 1 88 ? -10.820 -1.271 5.002 1.00 86.88 88 PRO A N 1
ATOM 732 C CA . PRO A 1 88 ? -11.686 -2.182 4.269 1.00 86.88 88 PRO A CA 1
ATOM 733 C C . PRO A 1 88 ? -12.033 -1.613 2.891 1.00 86.88 88 PRO A C 1
ATOM 735 O O . PRO A 1 88 ? -12.009 -0.405 2.658 1.00 86.88 88 PRO A O 1
ATOM 738 N N . LEU A 1 89 ? -12.390 -2.489 1.953 1.00 81.38 89 LEU A N 1
ATOM 739 C CA . LEU A 1 89 ? -12.839 -2.042 0.640 1.00 81.38 89 LEU A CA 1
ATOM 740 C C . LEU A 1 89 ? -14.201 -1.340 0.772 1.00 81.38 89 LEU A C 1
ATOM 742 O O . LEU A 1 89 ? -15.226 -1.986 0.989 1.00 81.38 89 LEU A O 1
ATOM 746 N N . SER A 1 90 ? -14.196 -0.017 0.635 1.00 74.06 90 SER A N 1
ATOM 747 C CA . SER A 1 90 ? -15.380 0.845 0.607 1.00 74.06 90 SER A CA 1
ATOM 748 C C . SER A 1 90 ? -15.697 1.283 -0.828 1.00 74.06 90 SER A C 1
ATOM 750 O O . SER A 1 90 ? -15.075 0.825 -1.795 1.00 74.06 90 SER A O 1
ATOM 752 N N . THR A 1 91 ? -16.695 2.153 -1.019 1.00 69.31 91 THR A N 1
ATOM 753 C CA . THR A 1 91 ? -16.899 2.727 -2.352 1.00 69.31 91 THR A CA 1
ATOM 754 C C . THR A 1 91 ? -15.694 3.596 -2.710 1.00 69.31 91 THR A C 1
ATOM 756 O O . THR A 1 91 ? -15.344 4.530 -1.990 1.00 69.31 91 THR A O 1
ATOM 759 N N . PHE A 1 92 ? -15.049 3.318 -3.845 1.00 73.75 92 PHE A N 1
ATOM 760 C CA . PHE A 1 92 ? -13.814 4.019 -4.207 1.00 73.75 92 PHE A CA 1
ATOM 761 C C . PHE A 1 92 ? -13.999 5.535 -4.331 1.00 73.75 92 PHE A C 1
ATOM 763 O O . PHE A 1 92 ? -13.057 6.284 -4.119 1.00 73.75 92 PHE A O 1
ATO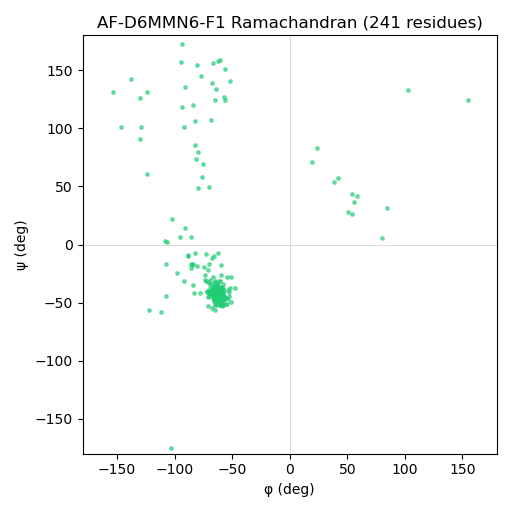M 770 N N . SER A 1 93 ? -15.208 6.022 -4.631 1.00 76.50 93 SER A N 1
ATOM 771 C CA . SER A 1 93 ? -15.490 7.462 -4.637 1.00 76.50 93 SER A CA 1
ATOM 772 C C . SER A 1 93 ? -15.245 8.110 -3.268 1.00 76.50 93 SER A C 1
ATOM 774 O O . SER A 1 93 ? -14.690 9.208 -3.208 1.00 76.50 93 SER A O 1
ATOM 776 N N . GLU A 1 94 ? -15.651 7.450 -2.182 1.00 80.69 94 GLU A N 1
ATOM 777 C CA . GLU A 1 94 ? -15.443 7.931 -0.813 1.00 80.69 94 GLU A CA 1
ATOM 778 C C . GLU A 1 94 ? -13.960 7.822 -0.451 1.00 80.69 94 GLU A C 1
ATOM 780 O O . GLU A 1 94 ? -13.328 8.844 -0.161 1.00 80.69 94 GLU A O 1
ATOM 785 N N . MET A 1 95 ? -13.381 6.626 -0.630 1.00 85.19 95 MET A N 1
ATOM 786 C CA . MET A 1 95 ? -11.959 6.350 -0.401 1.00 85.19 95 MET A CA 1
ATOM 787 C C . MET A 1 95 ? -11.054 7.326 -1.164 1.00 85.19 95 MET A C 1
ATOM 789 O O . MET A 1 95 ? -10.075 7.836 -0.624 1.00 85.19 95 MET A O 1
ATOM 793 N N . LYS A 1 96 ? -11.386 7.658 -2.412 1.00 87.25 96 LYS A N 1
ATOM 794 C CA . LYS A 1 96 ? -10.584 8.575 -3.219 1.00 87.25 96 LYS A CA 1
ATOM 795 C C . LYS A 1 96 ? -10.486 9.952 -2.571 1.00 87.25 96 LYS A C 1
ATOM 797 O O . LYS A 1 96 ? -9.385 10.461 -2.383 1.00 87.25 96 LYS A O 1
ATOM 802 N N . SER A 1 97 ? -11.630 10.532 -2.216 1.00 88.06 97 SER A N 1
ATOM 803 C CA . SER A 1 97 ? -11.692 11.888 -1.660 1.00 88.06 97 SER A CA 1
ATOM 804 C C . SER A 1 97 ? -11.128 11.990 -0.239 1.00 88.06 97 SER A C 1
ATOM 806 O O . SER A 1 97 ? -10.572 13.024 0.125 1.00 88.06 97 SER A O 1
ATOM 808 N N . GLN A 1 98 ? -11.260 10.926 0.558 1.00 88.62 98 GLN A N 1
ATOM 809 C CA . GLN A 1 98 ? -10.921 10.935 1.984 1.00 88.62 98 GLN A CA 1
ATOM 810 C C . GLN A 1 98 ? -9.535 10.352 2.293 1.00 88.62 98 GLN A C 1
ATOM 812 O O . GLN A 1 98 ? -8.939 10.712 3.304 1.00 88.62 98 GLN A O 1
ATOM 817 N N . LEU A 1 99 ? -9.004 9.484 1.427 1.00 90.25 99 LEU A N 1
ATOM 818 C CA . LEU A 1 99 ? -7.721 8.801 1.612 1.00 90.25 99 LEU A CA 1
ATOM 819 C C . LEU A 1 99 ? -6.760 9.077 0.454 1.00 90.25 99 LEU A C 1
ATOM 821 O O . LEU A 1 99 ? -5.658 9.571 0.688 1.00 90.25 99 LEU A O 1
ATOM 825 N N . CYS A 1 100 ? -7.149 8.783 -0.791 1.00 92.31 100 CYS A N 1
ATOM 826 C CA . CYS A 1 100 ? -6.216 8.845 -1.922 1.00 92.31 100 CYS A CA 1
ATOM 827 C C . CYS A 1 100 ? -5.738 10.271 -2.221 1.00 92.31 100 CYS A C 1
ATOM 829 O O . CYS A 1 100 ? -4.542 10.476 -2.420 1.00 92.31 100 CYS A O 1
ATOM 831 N N . ASP A 1 101 ? -6.642 11.253 -2.240 1.00 93.75 101 ASP A N 1
ATOM 832 C CA . ASP A 1 101 ? -6.299 12.643 -2.551 1.00 93.75 101 ASP A CA 1
ATOM 833 C C . ASP A 1 101 ? -5.377 13.263 -1.472 1.00 93.75 101 ASP A C 1
ATOM 835 O O . ASP A 1 101 ? -4.318 13.783 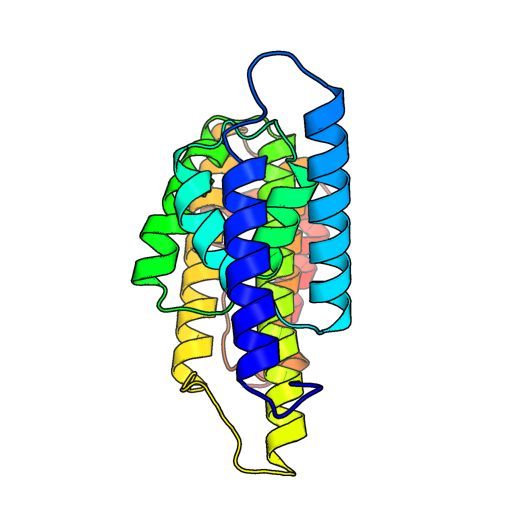-1.843 1.00 93.75 101 ASP A O 1
ATOM 839 N N . PRO A 1 102 ? -5.669 13.158 -0.154 1.00 93.62 102 PRO A N 1
ATOM 840 C CA . PRO A 1 102 ? -4.736 13.584 0.897 1.00 93.62 102 PRO A CA 1
ATOM 841 C C . PRO A 1 102 ? -3.383 12.866 0.843 1.00 93.62 102 PRO A C 1
ATOM 843 O O . PRO A 1 102 ? -2.327 13.497 0.939 1.00 93.62 102 PRO A O 1
ATOM 846 N N . LEU A 1 103 ? -3.396 11.546 0.634 1.00 94.50 103 LEU A N 1
ATOM 847 C CA . LEU A 1 103 ? -2.175 10.750 0.571 1.00 94.50 103 LEU A CA 1
ATOM 848 C C . LEU A 1 103 ? -1.320 11.135 -0.640 1.00 94.50 103 LEU A C 1
ATOM 850 O O . LEU A 1 103 ? -0.101 11.220 -0.517 1.00 94.50 103 LEU A O 1
ATOM 854 N N . ALA A 1 104 ? -1.939 11.425 -1.788 1.00 95.56 104 ALA A N 1
ATOM 855 C CA . ALA A 1 104 ? -1.246 11.908 -2.978 1.00 95.56 104 ALA A CA 1
ATOM 856 C C . ALA A 1 104 ? -0.600 13.281 -2.746 1.00 95.56 104 ALA A C 1
ATOM 858 O O . ALA A 1 104 ? 0.543 13.492 -3.158 1.00 95.56 104 ALA A O 1
ATOM 859 N N . GLN A 1 105 ? -1.293 14.200 -2.064 1.00 94.00 105 GLN A N 1
ATOM 860 C CA . GLN A 1 105 ? -0.726 15.504 -1.704 1.00 94.00 105 GLN A CA 1
ATOM 861 C C . GLN A 1 105 ? 0.545 15.334 -0.865 1.00 94.00 105 GLN A C 1
ATOM 863 O O . GLN A 1 105 ? 1.605 15.827 -1.261 1.00 94.00 105 GLN A O 1
ATOM 868 N N . LEU A 1 106 ? 0.472 14.555 0.220 1.00 93.94 106 LEU A N 1
ATOM 869 C CA . LEU A 1 106 ? 1.632 14.253 1.065 1.00 93.94 106 LEU A CA 1
ATOM 870 C C . LEU A 1 106 ? 2.744 13.571 0.271 1.00 93.94 106 LEU A C 1
ATOM 872 O O . LEU A 1 106 ? 3.900 13.991 0.318 1.00 93.94 106 LEU A O 1
ATOM 876 N N . PHE A 1 107 ? 2.391 12.557 -0.514 1.00 95.62 107 PHE A N 1
ATOM 877 C CA . PHE A 1 107 ? 3.313 11.792 -1.339 1.00 95.62 107 PHE A CA 1
ATOM 878 C C . PHE A 1 107 ? 4.145 12.688 -2.267 1.00 95.62 107 PHE A C 1
ATOM 880 O O . PHE A 1 107 ? 5.368 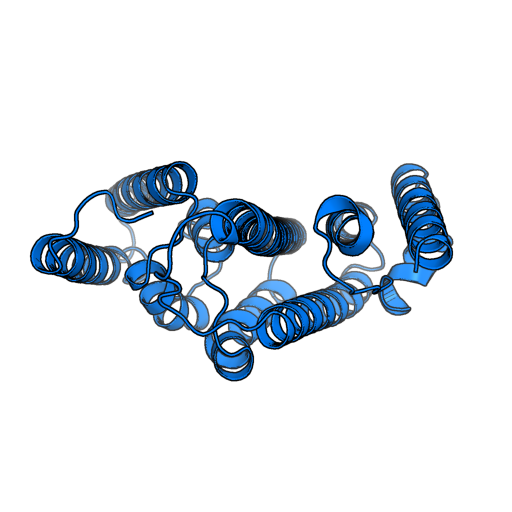12.545 -2.314 1.00 95.62 107 PHE A O 1
ATOM 887 N N . PHE A 1 108 ? 3.534 13.649 -2.967 1.00 94.12 108 PHE A N 1
ATOM 888 C CA . PHE A 1 108 ? 4.277 14.523 -3.881 1.00 94.12 108 PHE A CA 1
ATOM 889 C C . PHE A 1 108 ? 5.144 15.563 -3.170 1.00 94.12 108 PHE A C 1
ATOM 891 O O . PHE A 1 108 ? 6.205 15.912 -3.691 1.00 94.12 108 PHE A O 1
ATOM 898 N N . THR A 1 109 ? 4.734 16.027 -1.988 1.00 92.75 109 THR A N 1
ATOM 899 C CA . THR A 1 109 ? 5.484 17.035 -1.218 1.00 92.75 109 THR A CA 1
ATOM 900 C C . THR A 1 109 ? 6.595 16.458 -0.338 1.00 92.75 109 THR A C 1
ATOM 902 O O . THR A 1 109 ? 7.501 17.189 0.059 1.00 92.75 109 THR A O 1
ATOM 905 N N . SER A 1 110 ? 6.561 15.155 -0.054 1.00 93.75 110 SER A N 1
ATOM 906 C CA . SER A 1 110 ? 7.472 14.507 0.891 1.00 93.75 110 SER A CA 1
ATOM 907 C C . SER A 1 110 ? 8.715 13.898 0.236 1.00 93.75 110 SER A C 1
ATOM 909 O O . SER A 1 110 ? 8.862 13.823 -0.986 1.00 93.75 110 SER A O 1
ATOM 911 N N . SER A 1 111 ? 9.644 13.436 1.078 1.00 95.00 111 SER A N 1
ATOM 912 C CA . SER A 1 111 ? 10.897 12.797 0.653 1.00 95.00 111 SER A CA 1
ATOM 913 C C . SER A 1 111 ? 10.689 11.517 -0.171 1.00 95.00 111 SER A C 1
ATOM 915 O O . SER A 1 111 ? 9.668 10.838 -0.059 1.00 95.00 111 SER A O 1
ATOM 917 N N . LEU A 1 112 ? 11.712 11.130 -0.938 1.00 96.06 112 LEU A N 1
ATOM 918 C CA . LEU A 1 112 ? 11.749 9.866 -1.681 1.00 96.06 112 LEU A CA 1
ATOM 919 C C . LEU A 1 112 ? 11.474 8.638 -0.791 1.00 96.06 112 LEU A C 1
ATOM 921 O O . LEU A 1 112 ? 10.744 7.739 -1.197 1.00 96.06 112 LEU A O 1
ATOM 925 N N . TYR A 1 113 ? 11.988 8.615 0.442 1.00 95.88 113 TYR A N 1
ATOM 926 C CA . TYR A 1 113 ? 11.721 7.526 1.388 1.00 95.88 113 TYR A CA 1
ATOM 927 C C . TYR A 1 113 ? 10.255 7.474 1.820 1.00 95.88 113 TYR A C 1
ATOM 929 O O . TYR A 1 113 ? 9.684 6.392 1.879 1.00 95.88 113 TYR A O 1
ATOM 937 N N . PHE A 1 114 ? 9.630 8.631 2.065 1.00 95.75 114 PHE A N 1
ATOM 938 C CA . PHE A 1 114 ? 8.199 8.689 2.371 1.00 95.75 114 PHE A CA 1
ATOM 939 C C . PHE A 1 114 ? 7.370 8.148 1.203 1.00 95.75 114 PHE A C 1
ATOM 941 O O . PHE A 1 114 ? 6.482 7.329 1.417 1.00 95.75 114 PHE A O 1
ATOM 948 N N . LYS A 1 115 ? 7.708 8.534 -0.037 1.00 97.19 115 LYS A N 1
ATOM 949 C CA . LYS A 1 115 ? 7.067 7.998 -1.247 1.00 97.19 115 LYS A CA 1
ATOM 950 C C . LYS A 1 115 ? 7.144 6.467 -1.298 1.00 97.19 115 LYS A C 1
ATOM 952 O O . LYS A 1 115 ? 6.136 5.816 -1.551 1.00 97.19 115 LYS A O 1
ATOM 957 N N . CYS A 1 116 ? 8.313 5.893 -1.011 1.00 97.44 116 CYS A N 1
ATOM 958 C CA . CYS A 1 116 ? 8.494 4.439 -0.985 1.00 97.44 116 CYS A CA 1
ATOM 959 C C . CYS A 1 116 ? 7.652 3.770 0.115 1.00 97.44 116 CYS A C 1
ATOM 961 O O . CYS A 1 116 ? 6.979 2.787 -0.168 1.00 97.44 116 CYS A O 1
ATOM 963 N N . SER A 1 117 ? 7.607 4.337 1.328 1.00 97.31 117 SER A N 1
ATOM 964 C CA . SER A 1 117 ? 6.766 3.816 2.420 1.00 97.31 117 SER A CA 1
ATOM 965 C C . SER A 1 117 ? 5.269 3.869 2.100 1.00 97.31 117 SER A C 1
ATOM 967 O O . SER A 1 117 ? 4.525 2.971 2.482 1.00 97.31 117 SER A O 1
ATOM 969 N N . VAL A 1 118 ? 4.812 4.896 1.378 1.00 97.56 118 VAL A N 1
ATOM 970 C CA . VAL A 1 118 ? 3.423 4.964 0.897 1.00 97.56 118 VAL A CA 1
ATOM 971 C C . VAL A 1 118 ? 3.145 3.858 -0.121 1.00 97.56 118 VAL A C 1
ATOM 973 O O . VAL A 1 118 ? 2.116 3.199 -0.027 1.00 97.56 118 VAL A O 1
ATOM 976 N N . LEU A 1 119 ? 4.050 3.618 -1.075 1.00 98.19 119 LEU A N 1
ATOM 977 C CA . LEU A 1 119 ? 3.891 2.533 -2.053 1.00 98.19 119 LEU A CA 1
ATOM 978 C C . LEU A 1 119 ? 3.868 1.152 -1.386 1.00 98.19 119 LEU A C 1
ATOM 980 O O . LEU A 1 119 ? 3.070 0.306 -1.777 1.00 98.19 119 LEU A O 1
ATOM 984 N N . GLU A 1 120 ? 4.702 0.945 -0.368 1.00 97.94 120 GLU A N 1
ATOM 985 C CA . GLU A 1 120 ? 4.718 -0.275 0.445 1.00 97.94 120 GLU A CA 1
ATOM 986 C C . GLU A 1 120 ? 3.388 -0.473 1.190 1.00 97.94 120 GLU A C 1
ATOM 988 O O . GLU A 1 120 ? 2.769 -1.525 1.068 1.00 97.94 120 GLU A O 1
ATOM 993 N N . SER A 1 121 ? 2.876 0.567 1.851 1.00 97.31 121 SER A N 1
ATOM 994 C CA . SER A 1 121 ? 1.562 0.541 2.511 1.00 97.31 121 SER A CA 1
ATOM 995 C C . SER A 1 121 ? 0.408 0.256 1.539 1.00 97.31 121 SER A C 1
ATOM 997 O O . SER A 1 121 ? -0.457 -0.570 1.822 1.00 97.31 121 SER A O 1
ATOM 999 N N . LEU A 1 122 ? 0.412 0.867 0.348 1.00 97.44 122 LEU A N 1
ATOM 1000 C CA . LEU A 1 122 ? -0.603 0.608 -0.682 1.00 97.44 122 LEU A CA 1
ATOM 1001 C C . LEU A 1 122 ? -0.484 -0.804 -1.281 1.00 97.44 122 LEU A C 1
ATOM 1003 O O . LEU A 1 122 ? -1.494 -1.393 -1.674 1.00 97.44 122 LEU A O 1
ATOM 1007 N N . LYS A 1 123 ? 0.729 -1.367 -1.342 1.00 97.69 123 LYS A N 1
ATOM 1008 C CA . LYS A 1 123 ? 0.948 -2.776 -1.695 1.00 97.69 123 LYS A CA 1
ATOM 1009 C C . LYS A 1 123 ? 0.355 -3.692 -0.628 1.00 97.69 123 LYS A C 1
ATOM 1011 O O . LYS A 1 123 ? -0.361 -4.623 -0.986 1.00 97.69 123 LYS A O 1
ATOM 1016 N N . GLU A 1 124 ? 0.625 -3.436 0.649 1.00 96.88 124 GLU A N 1
ATOM 1017 C CA . GLU A 1 124 ? 0.052 -4.206 1.760 1.00 96.88 124 GLU A CA 1
ATOM 1018 C C . GLU A 1 124 ? -1.480 -4.123 1.770 1.00 96.88 124 GLU A C 1
ATOM 1020 O O . GLU A 1 124 ? -2.136 -5.155 1.890 1.00 96.88 124 GLU A O 1
ATOM 1025 N N . LEU A 1 125 ? -2.055 -2.938 1.526 1.00 95.81 125 LEU A N 1
ATOM 1026 C CA . LEU A 1 125 ? -3.503 -2.751 1.374 1.00 95.81 125 LEU A CA 1
ATOM 1027 C C . LEU A 1 125 ? -4.084 -3.677 0.303 1.00 95.81 125 LEU A C 1
ATOM 1029 O O . LEU A 1 125 ? -5.032 -4.425 0.550 1.00 95.81 125 LEU A O 1
ATOM 1033 N N . LEU A 1 126 ? -3.475 -3.663 -0.887 1.00 95.56 126 LEU A N 1
ATOM 1034 C CA . LEU A 1 126 ? -3.873 -4.535 -1.985 1.00 95.56 126 LEU A CA 1
ATOM 1035 C C . LEU A 1 126 ? -3.765 -6.014 -1.585 1.00 95.56 126 LEU A C 1
ATOM 1037 O O . LEU A 1 126 ? -4.674 -6.794 -1.861 1.00 95.56 126 LEU A O 1
ATOM 1041 N N . GLN A 1 127 ? -2.674 -6.412 -0.929 1.00 94.94 127 GLN A N 1
ATOM 1042 C CA . GLN A 1 127 ? -2.488 -7.789 -0.471 1.00 94.94 127 GLN A CA 1
ATOM 1043 C C . GLN A 1 127 ? -3.555 -8.206 0.542 1.00 94.94 127 GLN A C 1
ATOM 1045 O O . GLN A 1 127 ? -4.093 -9.305 0.420 1.00 94.94 127 GLN A O 1
ATOM 1050 N N . ASN A 1 128 ? -3.903 -7.336 1.489 1.00 93.56 128 ASN A N 1
ATOM 1051 C CA . ASN A 1 128 ? -4.927 -7.602 2.494 1.00 93.56 128 ASN A CA 1
ATOM 1052 C C . ASN A 1 128 ? -6.310 -7.774 1.854 1.00 93.56 128 ASN A C 1
ATOM 1054 O O . ASN A 1 128 ? -6.996 -8.750 2.154 1.00 93.56 128 ASN A O 1
ATOM 1058 N N . TRP A 1 129 ? -6.680 -6.928 0.886 1.00 92.25 129 TRP A N 1
ATOM 1059 C CA . TRP A 1 129 ? -7.923 -7.101 0.120 1.00 92.25 129 TRP A CA 1
ATOM 1060 C C . TRP A 1 129 ? -7.964 -8.421 -0.659 1.00 92.25 129 TRP A C 1
ATOM 1062 O O . TRP A 1 129 ? -8.978 -9.121 -0.664 1.00 92.25 129 TRP A O 1
ATOM 1072 N N . LEU A 1 130 ? -6.855 -8.785 -1.304 1.00 91.44 130 LEU A N 1
ATOM 1073 C CA . LEU A 1 130 ? -6.748 -10.027 -2.069 1.00 91.44 130 LEU A CA 1
ATOM 1074 C C . LEU A 1 130 ? -6.779 -11.272 -1.167 1.00 91.44 130 LEU A C 1
ATOM 1076 O O . LEU A 1 130 ? -7.417 -12.268 -1.512 1.00 91.44 130 LEU A O 1
ATOM 1080 N N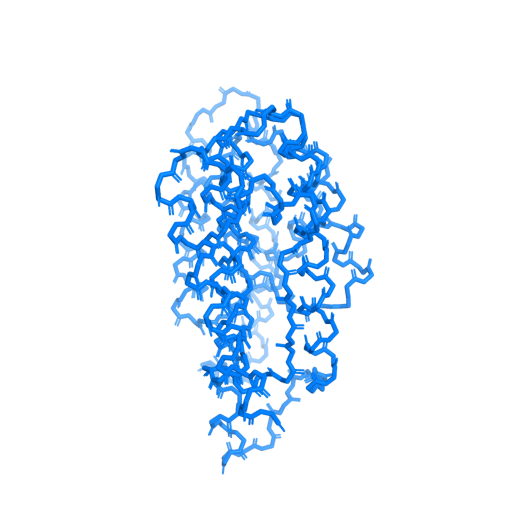 . ASN A 1 131 ? -6.114 -11.227 -0.010 1.00 90.38 131 ASN A N 1
ATOM 1081 C CA . ASN A 1 131 ? -6.128 -12.306 0.977 1.00 90.38 131 ASN A CA 1
ATOM 1082 C C . ASN A 1 131 ? -7.530 -12.487 1.568 1.00 90.38 131 ASN A C 1
ATOM 1084 O O . ASN A 1 131 ? -8.019 -13.614 1.645 1.00 90.38 131 ASN A O 1
ATOM 1088 N N . TRP A 1 132 ? -8.197 -11.384 1.919 1.00 86.12 132 TRP A N 1
ATOM 1089 C CA . TRP A 1 132 ? -9.568 -11.402 2.424 1.00 86.12 132 TRP A CA 1
ATOM 1090 C C . TRP A 1 132 ? -10.528 -12.063 1.424 1.00 86.12 132 TRP A C 1
ATOM 1092 O O . TRP A 1 132 ? -11.306 -12.939 1.800 1.00 86.12 132 TRP A O 1
ATOM 1102 N N . HIS A 1 133 ? -10.395 -11.748 0.132 1.00 85.50 133 HIS A N 1
ATOM 1103 C CA . HIS A 1 133 ? -11.167 -12.396 -0.932 1.00 85.50 133 HIS A CA 1
ATOM 1104 C C . HIS A 1 133 ? -10.948 -13.915 -1.003 1.00 85.50 133 HIS A C 1
ATOM 1106 O O . HIS A 1 133 ? -11.908 -14.668 -1.151 1.00 85.50 133 HIS A O 1
ATOM 1112 N N . VAL A 1 134 ? -9.704 -14.390 -0.877 1.00 85.81 134 VAL A N 1
ATOM 1113 C CA . VAL A 1 134 ? -9.415 -15.836 -0.890 1.00 85.81 134 VAL A CA 1
ATOM 1114 C C . VAL A 1 134 ? -10.054 -16.539 0.306 1.00 85.81 134 VAL A C 1
ATOM 1116 O O . VAL A 1 134 ? -10.680 -17.582 0.129 1.00 85.81 134 VAL A O 1
ATOM 1119 N N . VAL A 1 135 ? -9.975 -15.944 1.500 1.00 83.56 135 VAL A N 1
ATOM 1120 C CA . VAL A 1 135 ? -10.635 -16.478 2.704 1.00 83.56 135 VAL A CA 1
ATOM 1121 C C . VAL A 1 135 ? -12.156 -16.540 2.520 1.00 83.56 135 VAL A C 1
ATOM 1123 O O . VAL A 1 135 ? -12.801 -17.501 2.951 1.00 83.56 135 VAL A O 1
ATOM 1126 N N . GLN A 1 136 ? -12.746 -15.550 1.846 1.00 76.12 136 GLN A N 1
ATOM 1127 C CA . GLN A 1 136 ? -14.175 -15.551 1.544 1.00 76.12 136 GLN A CA 1
ATOM 1128 C C . GLN A 1 136 ? -14.554 -16.679 0.571 1.00 76.12 136 GLN A C 1
ATOM 1130 O O . GLN A 1 136 ? -15.485 -17.430 0.850 1.00 76.12 136 GLN A O 1
ATOM 1135 N N . LEU A 1 137 ? -13.792 -16.870 -0.511 1.00 76.31 137 LEU A N 1
ATOM 1136 C CA . LEU A 1 137 ? -14.022 -17.964 -1.464 1.00 76.31 137 LEU A CA 1
ATOM 1137 C C . LEU A 1 137 ? -13.948 -19.353 -0.813 1.00 76.31 137 LEU A C 1
ATOM 1139 O O . LEU A 1 137 ? -14.722 -20.239 -1.173 1.00 76.31 137 LEU A O 1
ATOM 1143 N N . ASP A 1 138 ? -13.037 -19.553 0.141 1.00 71.38 138 ASP A N 1
ATOM 1144 C CA . ASP A 1 138 ? -12.905 -20.833 0.846 1.00 71.38 138 ASP A CA 1
ATOM 1145 C C . ASP A 1 138 ? -14.067 -21.066 1.840 1.00 71.38 138 ASP A C 1
ATOM 1147 O O . ASP A 1 138 ? -14.506 -22.205 2.036 1.00 71.38 138 ASP A O 1
ATOM 1151 N N . SER A 1 139 ? -14.613 -19.994 2.429 1.00 66.38 139 SER A N 1
ATOM 1152 C CA . SER A 1 139 ? -15.709 -20.050 3.414 1.00 66.38 139 SER A CA 1
ATOM 1153 C C . SER A 1 139 ? -17.119 -20.082 2.816 1.00 66.38 139 SER A C 1
ATOM 1155 O O . SER A 1 139 ? -18.038 -20.542 3.488 1.00 66.38 139 SER A O 1
ATOM 1157 N N . GLU A 1 140 ? -17.312 -19.725 1.541 1.00 54.03 140 GLU A N 1
ATOM 1158 C CA . GLU A 1 140 ? -18.592 -19.910 0.825 1.00 54.03 140 GLU A CA 1
ATOM 1159 C C . GLU A 1 140 ? -19.019 -21.390 0.688 1.00 54.03 140 GLU A C 1
ATOM 1161 O O . GLU A 1 140 ? -20.148 -21.681 0.286 1.00 54.03 140 GLU A O 1
ATOM 1166 N N . SER A 1 141 ? -18.156 -22.336 1.078 1.00 49.88 141 SER A N 1
ATOM 1167 C CA . SER A 1 141 ? -18.521 -23.745 1.250 1.00 49.88 141 SER A CA 1
ATOM 1168 C C . SER A 1 141 ? -19.357 -24.025 2.513 1.00 49.88 141 SER A C 1
ATOM 1170 O O . SER A 1 141 ? -20.085 -25.015 2.527 1.00 49.88 141 SER A O 1
ATOM 1172 N N . ASP A 1 142 ? -19.350 -23.132 3.513 1.00 40.19 142 ASP A N 1
ATOM 1173 C CA . ASP A 1 142 ? -20.078 -23.269 4.779 1.00 40.19 142 ASP A CA 1
ATOM 1174 C C . ASP A 1 142 ? -20.552 -21.892 5.315 1.00 40.19 142 ASP A C 1
ATOM 1176 O O . ASP A 1 142 ? -19.819 -21.178 5.994 1.00 40.19 142 ASP A O 1
ATOM 1180 N N . SER A 1 143 ? -21.841 -21.580 5.122 1.00 37.88 143 SER A N 1
ATOM 1181 C CA . SER A 1 143 ? -22.673 -20.599 5.867 1.00 37.88 143 SER A CA 1
ATOM 1182 C C . SER A 1 143 ? -23.000 -19.214 5.256 1.00 37.88 143 SER A C 1
ATOM 1184 O O . SER A 1 143 ? -22.177 -18.453 4.766 1.00 37.88 143 SER A O 1
ATOM 1186 N N . GLN A 1 144 ? -24.297 -18.887 5.361 1.00 39.62 144 GLN A N 1
ATOM 1187 C CA . GLN A 1 144 ? -25.033 -17.727 4.836 1.00 39.62 144 GLN A CA 1
ATOM 1188 C C . GLN A 1 144 ? -24.859 -16.436 5.668 1.00 39.62 144 GLN A C 1
ATOM 1190 O O . GLN A 1 144 ? -25.846 -15.791 6.020 1.00 39.62 144 GLN A O 1
ATOM 1195 N N . PHE A 1 145 ? -23.633 -16.045 6.014 1.00 38.22 145 PHE A N 1
ATOM 1196 C CA . PHE A 1 145 ? -23.381 -14.775 6.716 1.00 38.22 145 PHE A CA 1
ATOM 1197 C C . PHE A 1 145 ? -22.386 -13.894 5.949 1.00 38.22 145 PHE A C 1
ATOM 1199 O O . PHE A 1 145 ? -21.331 -13.522 6.450 1.00 38.22 145 PHE A O 1
ATOM 1206 N N . SER A 1 146 ? -22.747 -13.514 4.719 1.00 38.72 146 SER A N 1
ATOM 1207 C CA . SER A 1 146 ? -22.084 -12.429 3.987 1.00 38.72 146 SER A CA 1
ATOM 1208 C C . SER A 1 146 ? -22.634 -11.076 4.458 1.00 38.72 146 SER A C 1
ATOM 1210 O O . SER A 1 146 ? -23.441 -10.433 3.781 1.00 38.72 146 SER A O 1
ATOM 1212 N N . SER A 1 147 ? -22.252 -10.638 5.656 1.00 38.06 147 SER A N 1
ATOM 1213 C CA . SER A 1 147 ? -22.508 -9.263 6.091 1.00 38.06 147 SER A CA 1
ATOM 1214 C C . SER A 1 147 ? -21.471 -8.331 5.464 1.00 38.06 147 SER A C 1
ATOM 1216 O O . SER A 1 147 ? -20.473 -8.003 6.095 1.00 38.06 147 SER A O 1
ATOM 1218 N N . LEU A 1 148 ? -21.718 -7.994 4.195 1.00 43.00 148 LEU A N 1
ATOM 1219 C CA . LEU A 1 148 ? -21.455 -6.747 3.463 1.00 43.00 148 LEU A CA 1
ATOM 1220 C C . LEU A 1 148 ? -21.341 -7.099 1.973 1.00 43.00 148 LEU A C 1
ATOM 1222 O O . LEU A 1 148 ? -20.589 -7.979 1.568 1.00 43.00 148 LEU A O 1
ATOM 1226 N N . ASN A 1 149 ? -22.170 -6.437 1.169 1.00 45.28 149 ASN A N 1
ATOM 1227 C CA . ASN A 1 149 ? -22.455 -6.712 -0.240 1.00 45.28 149 ASN A CA 1
ATOM 1228 C C . ASN A 1 149 ? -21.286 -6.384 -1.191 1.00 45.28 149 ASN A C 1
ATOM 1230 O O . ASN A 1 149 ? -21.486 -5.708 -2.203 1.00 45.28 149 ASN A O 1
ATOM 1234 N N . THR A 1 150 ? -20.068 -6.839 -0.916 1.00 57.94 150 THR A N 1
ATOM 1235 C CA . THR A 1 150 ? -18.974 -6.707 -1.880 1.00 57.94 150 THR A CA 1
ATOM 1236 C C . THR A 1 150 ? -19.090 -7.840 -2.884 1.00 57.94 150 THR A C 1
ATOM 1238 O O . THR A 1 150 ? -18.515 -8.911 -2.733 1.00 57.94 150 THR A O 1
ATOM 1241 N N . THR A 1 151 ? -19.900 -7.623 -3.920 1.00 73.94 151 THR A N 1
ATOM 1242 C CA . THR A 1 151 ? -19.911 -8.528 -5.076 1.00 73.94 151 THR A CA 1
ATOM 1243 C C . THR A 1 151 ? -18.495 -8.634 -5.651 1.00 73.94 151 THR A C 1
ATOM 1245 O O . THR A 1 151 ? -17.739 -7.662 -5.599 1.00 73.94 151 THR A O 1
ATOM 1248 N N . LEU A 1 152 ? -18.142 -9.768 -6.266 1.00 78.75 152 LEU A N 1
ATOM 1249 C CA . LEU A 1 152 ? -16.875 -9.924 -6.997 1.00 78.75 152 LEU A CA 1
ATOM 1250 C C . LEU A 1 152 ? -16.612 -8.735 -7.941 1.00 78.75 152 LEU A C 1
ATOM 1252 O O . LEU A 1 152 ? -15.489 -8.254 -8.042 1.00 78.75 152 LEU A O 1
ATOM 1256 N N . SER A 1 153 ? -17.662 -8.203 -8.577 1.00 81.69 153 SER A N 1
ATOM 1257 C CA . SER A 1 153 ? -17.574 -7.001 -9.415 1.00 81.69 153 SER A CA 1
ATOM 1258 C C . SER A 1 153 ? -17.155 -5.747 -8.639 1.00 81.69 153 SER A C 1
ATOM 1260 O O . SER A 1 153 ? -16.403 -4.941 -9.177 1.00 81.69 153 SER A O 1
ATOM 1262 N N . GLY A 1 154 ? -17.639 -5.560 -7.409 1.00 83.19 154 GLY A N 1
ATOM 1263 C CA . GLY A 1 154 ? -17.242 -4.449 -6.542 1.00 83.19 154 GLY A CA 1
ATOM 1264 C C . GLY A 1 154 ? -15.773 -4.538 -6.133 1.00 83.19 154 GLY A C 1
ATOM 1265 O O . GLY A 1 154 ? -15.054 -3.548 -6.247 1.00 83.19 154 GLY A O 1
ATOM 1266 N N . LEU A 1 155 ? -15.308 -5.737 -5.763 1.00 85.38 155 LEU A N 1
ATOM 1267 C CA . LEU A 1 155 ? -13.898 -5.995 -5.460 1.00 85.38 155 LEU A CA 1
ATOM 1268 C C . LEU A 1 155 ? -13.001 -5.732 -6.677 1.00 85.38 155 LEU A C 1
ATOM 1270 O O . LEU A 1 155 ? -12.018 -5.005 -6.566 1.00 85.38 155 LEU A O 1
ATOM 1274 N N . VAL A 1 156 ? -13.349 -6.286 -7.845 1.00 89.31 156 VAL A N 1
ATOM 1275 C CA . VAL A 1 156 ? -12.590 -6.078 -9.092 1.00 89.31 156 VAL A CA 1
ATOM 1276 C C . VAL A 1 156 ? -12.493 -4.590 -9.429 1.00 89.31 156 VAL A C 1
ATOM 1278 O O . VAL A 1 156 ? -11.408 -4.123 -9.771 1.00 89.31 156 VAL A O 1
ATOM 1281 N N . ASN A 1 157 ? -13.594 -3.843 -9.301 1.00 89.69 157 ASN A N 1
ATOM 1282 C CA . ASN A 1 157 ? -13.606 -2.406 -9.569 1.00 89.69 157 ASN A CA 1
ATOM 1283 C C . ASN A 1 157 ? -12.721 -1.637 -8.578 1.00 89.69 157 ASN A C 1
ATOM 1285 O O . ASN A 1 157 ? -11.838 -0.908 -9.021 1.00 89.69 157 ASN A O 1
ATOM 1289 N N . GLY A 1 158 ? -12.883 -1.856 -7.268 1.00 89.88 158 GLY A N 1
ATOM 1290 C CA . GLY A 1 158 ? -12.082 -1.168 -6.250 1.00 89.88 158 GLY A CA 1
ATOM 1291 C C . GLY A 1 158 ? -10.584 -1.467 -6.371 1.00 89.88 158 GLY A C 1
ATOM 1292 O O . GLY A 1 158 ? -9.757 -0.558 -6.306 1.00 89.88 158 GLY A O 1
ATOM 1293 N N . VAL A 1 159 ? -10.222 -2.725 -6.649 1.00 92.94 159 VAL A N 1
ATOM 1294 C CA . VAL A 1 159 ? -8.829 -3.124 -6.911 1.00 92.94 159 VAL A CA 1
ATOM 1295 C C . VAL A 1 159 ? -8.292 -2.452 -8.178 1.00 92.94 159 VAL A C 1
ATOM 1297 O O . VAL A 1 159 ? -7.186 -1.909 -8.163 1.00 92.94 159 VAL A O 1
ATOM 1300 N N . ALA A 1 160 ? -9.056 -2.447 -9.274 1.00 93.94 160 ALA A N 1
ATOM 1301 C CA . ALA A 1 160 ? -8.641 -1.796 -10.516 1.00 93.94 160 ALA A CA 1
ATOM 1302 C C . ALA A 1 160 ? -8.442 -0.284 -10.332 1.00 93.94 160 ALA A C 1
ATOM 1304 O O . ALA A 1 160 ? -7.487 0.290 -10.859 1.00 93.94 160 ALA A O 1
ATOM 1305 N N . GLU A 1 161 ? -9.314 0.364 -9.566 1.00 93.94 161 GLU A N 1
ATOM 1306 C CA . GLU A 1 161 ? -9.227 1.787 -9.260 1.00 93.94 161 GLU A CA 1
ATOM 1307 C C . GLU A 1 161 ? -8.029 2.121 -8.358 1.00 93.94 161 GLU A C 1
ATOM 1309 O O . GLU A 1 161 ? -7.308 3.077 -8.656 1.00 93.94 161 GLU A O 1
ATOM 1314 N N . LEU A 1 162 ? -7.731 1.294 -7.345 1.00 94.88 162 LEU A N 1
ATOM 1315 C CA . LEU A 1 162 ? -6.509 1.420 -6.541 1.00 94.88 162 LEU A CA 1
ATOM 1316 C C . LEU A 1 162 ? -5.251 1.294 -7.412 1.00 94.88 162 LEU A C 1
ATOM 1318 O O . LEU A 1 162 ? -4.349 2.126 -7.317 1.00 94.88 162 LEU A O 1
ATOM 1322 N N . ILE A 1 163 ? -5.195 0.297 -8.300 1.00 96.25 163 ILE A N 1
ATOM 1323 C CA . ILE A 1 163 ? -4.051 0.101 -9.206 1.00 96.25 163 ILE A CA 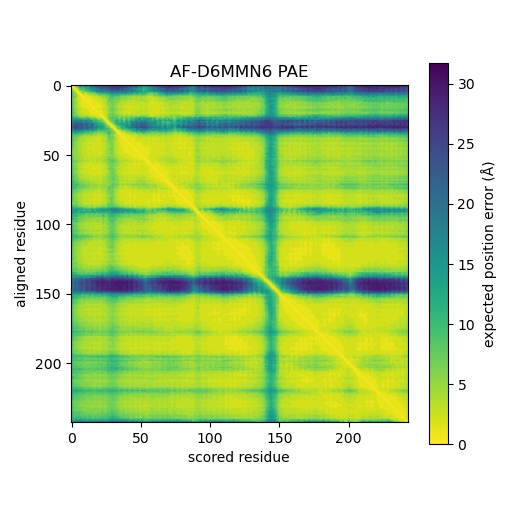1
ATOM 1324 C C . ILE A 1 163 ? -3.892 1.300 -10.146 1.00 96.25 163 ILE A C 1
ATOM 1326 O O . ILE A 1 163 ? -2.775 1.771 -10.365 1.00 96.25 163 ILE A O 1
ATOM 1330 N N . ASN A 1 164 ? -4.998 1.838 -10.667 1.00 95.94 164 ASN A N 1
ATOM 1331 C CA . ASN A 1 164 ? -4.974 3.040 -11.498 1.00 95.94 164 ASN A CA 1
ATOM 1332 C C . ASN A 1 164 ? -4.461 4.260 -10.724 1.00 95.94 164 ASN A C 1
ATOM 1334 O O . ASN A 1 164 ? -3.630 5.004 -11.251 1.00 95.94 164 ASN A O 1
ATOM 1338 N N . PHE A 1 165 ? -4.905 4.453 -9.480 1.00 96.25 165 PHE A N 1
ATOM 1339 C CA . PHE A 1 165 ? -4.402 5.510 -8.603 1.00 96.25 165 PHE A CA 1
ATOM 1340 C C . PHE A 1 165 ? -2.893 5.369 -8.360 1.00 96.25 165 PHE A C 1
ATOM 1342 O O . PHE A 1 165 ? -2.143 6.314 -8.620 1.00 96.25 165 PHE A O 1
ATOM 1349 N N . VAL A 1 166 ? -2.428 4.176 -7.967 1.00 97.56 166 VAL A N 1
ATOM 1350 C CA . VAL A 1 166 ? -0.998 3.888 -7.761 1.00 97.56 166 VAL A CA 1
ATOM 1351 C C . VAL A 1 166 ? -0.202 4.135 -9.043 1.00 97.56 166 VAL A C 1
ATOM 1353 O O . VAL A 1 166 ? 0.862 4.752 -9.002 1.00 97.56 166 VAL A O 1
ATOM 1356 N N . GLY A 1 167 ? -0.719 3.728 -10.204 1.00 97.56 167 GLY A N 1
ATOM 1357 C CA . GLY A 1 167 ? -0.098 3.984 -11.503 1.00 97.56 167 GLY A CA 1
ATOM 1358 C C . GLY A 1 167 ? 0.043 5.473 -11.838 1.00 97.56 167 GLY A C 1
ATOM 1359 O O . GLY A 1 167 ? 1.093 5.890 -12.343 1.00 97.56 167 GLY A O 1
ATOM 1360 N N . GLN A 1 168 ? -0.972 6.283 -11.523 1.00 96.94 168 GLN A N 1
ATOM 1361 C CA . GLN A 1 168 ? -0.939 7.736 -11.717 1.00 96.94 168 GLN A CA 1
ATOM 1362 C C . GLN A 1 168 ? 0.112 8.397 -10.820 1.00 96.94 168 GLN A C 1
ATOM 1364 O O . GLN A 1 168 ? 0.983 9.107 -11.336 1.00 96.94 168 GLN A O 1
ATOM 1369 N N . ILE A 1 169 ? 0.089 8.123 -9.508 1.00 97.44 169 ILE A N 1
ATOM 1370 C CA . ILE A 1 169 ? 1.066 8.719 -8.586 1.00 97.44 169 ILE A CA 1
ATOM 1371 C C . ILE A 1 169 ? 2.487 8.249 -8.896 1.00 97.44 169 ILE A C 1
ATOM 1373 O O . ILE A 1 169 ? 3.397 9.069 -8.903 1.00 97.44 169 ILE A O 1
ATOM 1377 N N . SER A 1 170 ? 2.672 6.979 -9.269 1.00 97.69 170 SER A N 1
ATOM 1378 C CA . SER A 1 170 ? 3.974 6.399 -9.627 1.00 97.69 170 SER A CA 1
ATOM 1379 C C . SER A 1 170 ? 4.574 7.043 -10.875 1.00 97.69 170 SER A C 1
ATOM 1381 O O . SER A 1 170 ? 5.756 7.383 -10.892 1.00 97.69 170 SER A O 1
ATOM 1383 N N . THR A 1 171 ? 3.756 7.258 -11.910 1.00 97.31 171 THR A N 1
ATOM 1384 C CA . THR A 1 171 ? 4.194 7.915 -13.152 1.00 97.31 171 THR A CA 1
ATOM 1385 C C . THR A 1 171 ? 4.666 9.343 -12.880 1.00 97.31 171 THR A C 1
ATOM 1387 O O . THR A 1 171 ? 5.733 9.749 -13.342 1.00 97.31 171 THR A O 1
ATOM 1390 N N . ALA A 1 172 ? 3.897 10.101 -12.096 1.00 96.69 172 ALA A N 1
ATOM 1391 C CA . ALA A 1 172 ? 4.273 11.455 -11.711 1.00 96.69 172 ALA A CA 1
ATOM 1392 C C . ALA A 1 172 ? 5.511 11.466 -10.792 1.00 96.69 172 ALA A C 1
ATOM 1394 O O . ALA A 1 172 ? 6.415 12.275 -10.997 1.00 96.69 172 ALA A O 1
ATOM 1395 N N . ALA A 1 173 ? 5.600 10.540 -9.831 1.00 96.75 173 ALA A N 1
ATOM 1396 C CA . ALA A 1 173 ? 6.726 10.417 -8.905 1.00 96.75 173 ALA A CA 1
ATOM 1397 C C . ALA A 1 173 ? 8.047 10.159 -9.626 1.00 96.75 173 ALA A C 1
ATOM 1399 O O . ALA A 1 173 ? 9.034 10.838 -9.359 1.00 96.75 173 ALA A O 1
ATOM 1400 N N . LEU A 1 174 ? 8.064 9.201 -10.559 1.00 96.00 174 LEU A N 1
ATOM 1401 C CA . LEU A 1 174 ? 9.259 8.881 -11.336 1.00 96.00 174 LE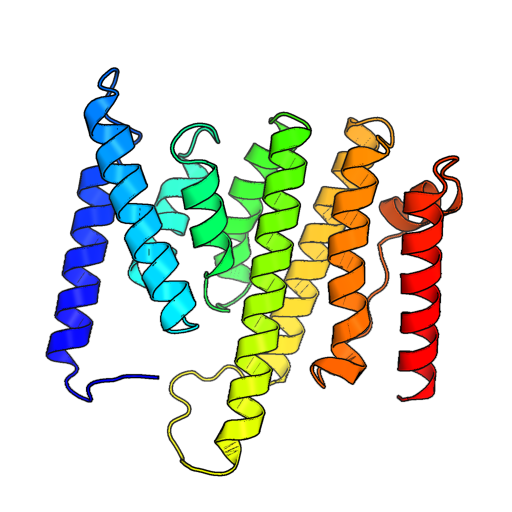U A CA 1
ATOM 1402 C C . LEU A 1 174 ? 9.728 10.084 -12.144 1.00 96.00 174 LEU A C 1
ATOM 1404 O O . LEU A 1 174 ? 10.926 10.347 -12.202 1.00 96.00 174 LEU A O 1
ATOM 1408 N N . HIS A 1 175 ? 8.798 10.849 -12.718 1.00 94.19 175 HIS A N 1
ATOM 1409 C CA . HIS A 1 175 ? 9.153 12.067 -13.431 1.00 94.19 175 HIS A CA 1
ATOM 1410 C C . HIS A 1 175 ? 9.783 13.117 -12.500 1.00 94.19 175 HIS A C 1
ATOM 1412 O O . HIS A 1 175 ? 10.842 13.661 -12.819 1.00 94.19 175 HIS A O 1
ATOM 1418 N N . LEU A 1 176 ? 9.175 13.360 -11.333 1.00 95.06 176 LEU A N 1
ATOM 1419 C CA . LEU A 1 176 ? 9.673 14.313 -10.333 1.00 95.06 176 LEU A CA 1
ATOM 1420 C C . LEU A 1 176 ? 11.051 13.915 -9.780 1.00 95.06 176 LEU A C 1
ATOM 1422 O O . LEU A 1 176 ? 11.931 14.762 -9.639 1.00 95.06 176 LEU A O 1
ATOM 1426 N N . GLU A 1 177 ? 11.261 12.622 -9.536 1.00 95.31 177 GLU A N 1
ATOM 1427 C CA . GLU A 1 177 ? 12.497 12.058 -8.978 1.00 95.31 177 GLU A CA 1
ATOM 1428 C C . GLU A 1 177 ? 13.507 11.631 -10.063 1.00 95.31 177 GLU A C 1
ATOM 1430 O O . GLU A 1 177 ? 14.459 10.904 -9.783 1.00 95.31 177 GLU A O 1
ATOM 1435 N N . LYS A 1 178 ? 13.323 12.067 -11.319 1.00 93.75 178 LYS A N 1
ATOM 1436 C CA . LYS A 1 178 ? 14.239 11.811 -12.452 1.00 93.75 178 LYS A CA 1
ATOM 1437 C C . LYS A 1 178 ? 14.559 10.323 -12.674 1.00 93.75 178 LYS A C 1
ATOM 1439 O O . LYS A 1 178 ? 15.704 9.964 -12.944 1.00 93.75 178 LYS A O 1
ATOM 1444 N N . ASN A 1 179 ? 13.542 9.466 -12.592 1.00 92.44 179 ASN A N 1
ATOM 1445 C CA . ASN A 1 179 ? 13.631 8.009 -12.734 1.00 92.44 179 ASN A CA 1
ATOM 1446 C C . ASN A 1 179 ? 14.584 7.352 -11.718 1.00 92.44 179 ASN A C 1
ATOM 1448 O O . ASN A 1 179 ? 15.352 6.454 -12.064 1.00 92.44 179 ASN A O 1
ATOM 1452 N N . HIS A 1 180 ? 14.546 7.799 -10.460 1.00 95.56 180 HIS A N 1
ATOM 1453 C CA . HIS A 1 180 ? 15.353 7.217 -9.391 1.00 95.56 180 HIS A CA 1
ATOM 1454 C C . HIS A 1 180 ? 15.107 5.702 -9.247 1.00 95.56 180 HIS A C 1
ATOM 1456 O O . HIS A 1 180 ? 13.982 5.262 -9.004 1.00 95.56 180 HIS A O 1
ATOM 1462 N N . THR A 1 181 ? 16.172 4.899 -9.331 1.00 95.56 181 THR A N 1
ATOM 1463 C CA . THR A 1 181 ? 16.102 3.423 -9.363 1.00 95.56 181 THR A CA 1
ATOM 1464 C C . THR A 1 181 ? 15.493 2.815 -8.101 1.00 95.56 181 THR A C 1
ATOM 1466 O O . THR A 1 181 ? 14.761 1.836 -8.187 1.00 95.56 181 THR A O 1
ATOM 1469 N N . PHE A 1 182 ? 15.753 3.406 -6.931 1.00 96.44 182 PHE A N 1
ATOM 1470 C CA . PHE A 1 182 ? 15.149 2.959 -5.669 1.00 96.44 182 PHE A CA 1
ATOM 1471 C C . PHE A 1 182 ? 13.626 3.128 -5.654 1.00 96.44 182 PHE A C 1
ATOM 1473 O O . PHE A 1 182 ? 12.919 2.216 -5.258 1.00 96.44 182 PHE A O 1
ATOM 1480 N N . LEU A 1 183 ? 13.103 4.262 -6.132 1.00 97.50 183 LEU A N 1
ATOM 1481 C CA . LEU A 1 183 ? 11.657 4.472 -6.218 1.00 97.50 183 LEU A CA 1
ATOM 1482 C C . LEU A 1 183 ? 11.032 3.503 -7.228 1.00 97.50 183 LEU A C 1
ATOM 1484 O O . LEU A 1 183 ? 9.978 2.930 -6.970 1.00 97.50 183 LEU A O 1
ATOM 1488 N N . LEU A 1 184 ? 11.709 3.300 -8.361 1.00 97.44 184 LEU A N 1
ATOM 1489 C CA . LEU A 1 184 ? 11.281 2.354 -9.382 1.00 97.44 184 LEU A CA 1
ATOM 1490 C C . LEU A 1 184 ? 11.140 0.929 -8.829 1.00 97.44 184 LEU A C 1
ATOM 1492 O O . LEU A 1 184 ? 10.150 0.275 -9.142 1.00 97.44 184 LEU A O 1
ATOM 1496 N N . TYR A 1 185 ? 12.058 0.497 -7.961 1.00 97.56 185 TYR A N 1
ATOM 1497 C CA . TYR A 1 185 ? 12.000 -0.814 -7.314 1.00 97.56 185 TYR A CA 1
ATOM 1498 C C . TYR A 1 185 ? 10.697 -0.999 -6.526 1.00 97.56 185 TYR A C 1
ATOM 1500 O O . TYR A 1 185 ? 9.999 -1.986 -6.730 1.00 97.56 185 TYR A O 1
ATOM 1508 N N . PHE A 1 186 ? 10.315 -0.027 -5.687 1.00 98.19 186 PHE A N 1
ATOM 1509 C CA . PHE A 1 186 ? 9.064 -0.096 -4.911 1.00 98.19 186 PHE A CA 1
ATOM 1510 C C . PHE A 1 186 ? 7.819 -0.073 -5.802 1.00 98.19 186 PHE A C 1
ATOM 1512 O O . PHE A 1 186 ? 6.833 -0.752 -5.519 1.00 98.19 186 PHE A O 1
ATOM 1519 N N . ILE A 1 187 ? 7.859 0.682 -6.903 1.00 98.25 187 ILE A N 1
ATOM 1520 C CA . ILE A 1 187 ? 6.761 0.690 -7.875 1.00 98.25 187 ILE A CA 1
ATOM 1521 C C . ILE A 1 187 ? 6.635 -0.689 -8.534 1.00 98.25 187 ILE A C 1
ATOM 1523 O O . ILE A 1 187 ? 5.531 -1.218 -8.636 1.00 98.25 187 ILE A O 1
ATOM 1527 N N . LEU A 1 188 ? 7.741 -1.286 -8.986 1.00 98.00 188 LEU A N 1
ATOM 1528 C CA . LEU A 1 188 ? 7.721 -2.610 -9.611 1.00 98.00 188 LEU A CA 1
ATOM 1529 C C . LEU A 1 188 ? 7.313 -3.699 -8.616 1.00 98.00 188 LEU A C 1
ATOM 1531 O O . LEU A 1 188 ? 6.515 -4.555 -8.976 1.00 98.00 188 LEU A O 1
ATOM 1535 N N . ASP A 1 189 ? 7.756 -3.616 -7.365 1.00 97.81 189 ASP A N 1
ATOM 1536 C CA . ASP A 1 189 ? 7.362 -4.522 -6.282 1.00 97.81 189 ASP A CA 1
ATOM 1537 C C . ASP A 1 189 ? 5.837 -4.505 -6.013 1.00 97.81 189 ASP A C 1
ATOM 1539 O O . ASP A 1 189 ? 5.216 -5.552 -5.793 1.00 97.81 189 ASP A O 1
ATOM 1543 N N . PHE A 1 190 ? 5.183 -3.342 -6.132 1.00 98.12 190 PHE A N 1
ATOM 1544 C CA . PHE A 1 190 ? 3.716 -3.267 -6.157 1.00 98.12 190 PHE A CA 1
ATOM 1545 C C . PHE A 1 190 ? 3.134 -4.045 -7.352 1.00 98.12 190 PHE A C 1
ATOM 1547 O O . PHE A 1 190 ? 2.229 -4.867 -7.185 1.00 98.12 190 PHE A O 1
ATOM 1554 N N . TYR A 1 191 ? 3.674 -3.853 -8.560 1.00 97.56 191 TYR A N 1
ATOM 1555 C CA . TYR A 1 191 ? 3.190 -4.545 -9.763 1.00 97.56 191 TYR A CA 1
ATOM 1556 C C . TYR A 1 191 ? 3.513 -6.046 -9.811 1.00 97.56 191 TYR A C 1
ATOM 1558 O O . TYR A 1 191 ? 2.798 -6.792 -10.484 1.00 97.56 191 TYR A O 1
ATOM 1566 N N . GLU A 1 192 ? 4.515 -6.524 -9.073 1.00 95.69 192 GLU A N 1
ATOM 1567 C CA . GLU A 1 192 ? 4.721 -7.960 -8.850 1.00 95.69 192 GLU A CA 1
ATOM 1568 C C . GLU A 1 192 ? 3.525 -8.578 -8.114 1.00 95.69 192 GLU A C 1
ATOM 1570 O O . GLU A 1 192 ? 3.058 -9.653 -8.484 1.00 95.69 192 GLU A O 1
ATOM 1575 N N . THR A 1 193 ? 2.946 -7.864 -7.144 1.00 94.88 193 THR A N 1
ATOM 1576 C CA . THR A 1 193 ? 1.709 -8.307 -6.478 1.00 94.88 193 THR A CA 1
ATOM 1577 C C . THR A 1 193 ? 0.518 -8.273 -7.442 1.00 94.88 193 THR A C 1
ATOM 1579 O O . THR A 1 193 ? -0.257 -9.228 -7.505 1.00 94.88 193 THR A O 1
ATOM 1582 N N . VAL A 1 194 ? 0.399 -7.214 -8.253 1.00 95.50 194 VAL A N 1
ATOM 1583 C CA . VAL A 1 194 ? -0.657 -7.078 -9.277 1.00 95.50 194 VAL A CA 1
ATOM 1584 C C . VAL A 1 194 ? -0.604 -8.233 -10.285 1.00 95.50 194 VAL A C 1
ATOM 1586 O O . VAL A 1 194 ? -1.636 -8.800 -10.643 1.00 95.50 194 VAL A O 1
ATOM 1589 N N . CYS A 1 195 ? 0.587 -8.640 -10.731 1.00 93.12 195 CYS A N 1
ATOM 1590 C CA . CYS A 1 195 ? 0.710 -9.705 -11.728 1.00 93.12 195 CYS A CA 1
ATOM 1591 C C . CYS A 1 195 ? 0.345 -11.102 -11.187 1.00 93.12 195 CYS A C 1
ATOM 1593 O O . CYS A 1 195 ? 0.054 -12.002 -11.976 1.00 93.12 195 CYS A O 1
ATOM 1595 N N . ASP A 1 196 ? 0.288 -11.289 -9.866 1.00 89.19 196 ASP A N 1
ATOM 1596 C CA . ASP A 1 196 ? -0.137 -12.543 -9.237 1.00 89.19 196 ASP A CA 1
ATOM 1597 C C . ASP A 1 196 ? -1.665 -12.673 -9.090 1.00 89.19 196 ASP A C 1
ATOM 1599 O O . ASP A 1 196 ? -2.159 -13.789 -8.919 1.00 89.19 196 ASP A O 1
ATOM 1603 N N . MET A 1 197 ? -2.431 -11.579 -9.203 1.00 90.50 197 MET A N 1
ATOM 1604 C CA . MET A 1 197 ? -3.878 -11.540 -8.918 1.00 90.50 197 MET A CA 1
ATOM 1605 C C . MET A 1 197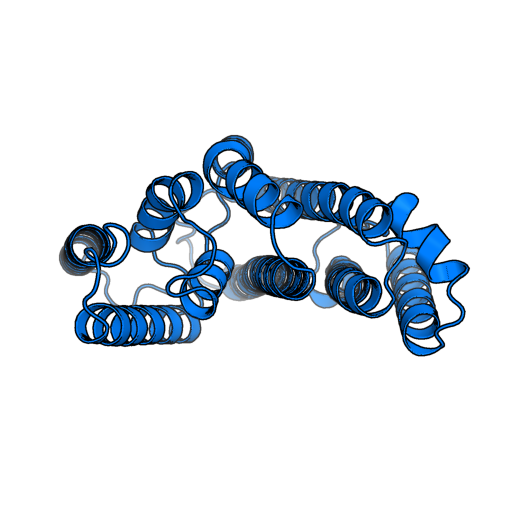 ? -4.702 -12.601 -9.660 1.00 90.50 197 MET A C 1
ATOM 1607 O O . MET A 1 197 ? -5.537 -13.268 -9.050 1.00 90.50 197 MET A O 1
ATOM 1611 N N . TYR A 1 198 ? -4.437 -12.799 -10.954 1.00 87.44 198 TYR A N 1
ATOM 1612 C CA . TYR A 1 198 ? -5.241 -13.689 -11.794 1.00 87.44 198 TYR A CA 1
ATOM 1613 C C . TYR A 1 198 ? -5.158 -15.156 -11.365 1.00 87.44 198 TYR A C 1
ATOM 1615 O O . TYR A 1 198 ? -6.171 -15.779 -11.059 1.00 87.44 198 TYR A O 1
ATOM 1623 N N . LEU A 1 199 ? -3.947 -15.713 -11.309 1.00 85.81 199 LEU A N 1
ATOM 1624 C CA . LEU A 1 199 ? -3.755 -17.132 -10.998 1.00 85.81 199 LEU A CA 1
ATOM 1625 C C . LEU A 1 199 ? -3.767 -17.414 -9.495 1.00 85.81 199 LEU A C 1
ATOM 1627 O O . LEU A 1 199 ? -4.344 -18.412 -9.070 1.00 85.81 199 LEU A O 1
ATOM 1631 N N . LYS A 1 200 ? -3.128 -16.559 -8.686 1.00 87.50 200 LYS A N 1
ATOM 1632 C CA . LYS A 1 200 ? -2.956 -16.803 -7.246 1.00 87.50 200 LYS A CA 1
ATOM 1633 C C . LYS A 1 200 ? -4.229 -16.492 -6.463 1.00 87.50 200 LYS A C 1
ATOM 1635 O O . LYS A 1 200 ? -4.594 -17.260 -5.582 1.00 87.50 200 LYS A O 1
ATOM 1640 N N . TYR A 1 201 ? -4.903 -15.395 -6.805 1.00 85.38 201 TYR A N 1
ATOM 1641 C CA . TYR A 1 201 ? -6.070 -14.894 -6.072 1.00 85.38 201 TYR A CA 1
ATOM 1642 C C . TYR A 1 201 ? -7.398 -15.122 -6.806 1.00 85.38 201 TYR A C 1
ATOM 1644 O O . TYR A 1 201 ? -8.446 -14.720 -6.302 1.00 85.38 201 TYR A O 1
ATOM 1652 N N . LYS A 1 202 ? -7.367 -15.777 -7.980 1.00 86.31 202 LYS A N 1
ATOM 1653 C CA . LYS A 1 202 ? -8.537 -16.077 -8.829 1.00 86.31 202 LYS A CA 1
ATOM 1654 C C . LYS A 1 202 ? -9.366 -14.833 -9.178 1.00 86.31 202 LYS A C 1
ATOM 1656 O O . LYS A 1 202 ? -10.564 -14.934 -9.434 1.00 86.31 202 LYS A O 1
ATOM 1661 N N . LEU A 1 203 ? -8.735 -13.659 -9.184 1.00 87.19 203 LEU A N 1
ATOM 1662 C CA . LEU A 1 203 ? -9.386 -12.397 -9.508 1.00 87.19 203 LEU A CA 1
ATOM 1663 C C . LEU A 1 203 ? -9.191 -12.123 -11.007 1.00 87.19 203 LEU A C 1
ATOM 1665 O O . LEU A 1 203 ? -8.042 -11.983 -11.426 1.00 87.19 203 LEU A O 1
ATOM 1669 N N . PRO A 1 204 ? -10.250 -12.033 -11.833 1.00 87.00 204 PRO A N 1
ATOM 1670 C CA . PRO A 1 204 ? -10.137 -11.932 -13.291 1.00 87.00 204 PRO A CA 1
ATOM 1671 C C . PRO A 1 204 ? -9.716 -10.523 -13.750 1.00 87.00 204 PRO A C 1
ATOM 1673 O O . PRO A 1 204 ? -10.421 -9.854 -14.502 1.00 87.00 204 PRO A O 1
ATOM 1676 N N . LEU A 1 205 ? -8.562 -10.053 -13.276 1.00 88.06 205 LEU A N 1
ATOM 1677 C CA . LEU A 1 205 ? -8.027 -8.722 -13.519 1.00 88.06 205 LEU A CA 1
ATOM 1678 C C . LEU A 1 205 ? -6.574 -8.814 -13.996 1.00 88.06 205 LEU A C 1
ATOM 1680 O O . LEU A 1 205 ? -5.724 -9.426 -13.350 1.00 88.06 205 LEU A O 1
ATOM 1684 N N . LEU A 1 206 ? -6.296 -8.187 -15.138 1.00 90.38 206 LEU A N 1
ATOM 1685 C CA . LEU A 1 206 ? -4.985 -8.178 -15.783 1.00 90.38 206 LEU A CA 1
ATOM 1686 C C . LEU A 1 206 ? -4.585 -6.744 -16.112 1.00 90.38 206 LEU A C 1
ATOM 1688 O O . LEU A 1 206 ? -5.038 -6.179 -17.105 1.00 90.38 206 LEU A O 1
ATOM 1692 N N . ILE A 1 207 ? -3.722 -6.162 -15.280 1.00 92.69 207 ILE A N 1
ATOM 1693 C CA . ILE A 1 207 ? -3.243 -4.786 -15.437 1.00 92.69 207 ILE A CA 1
ATOM 1694 C C . ILE A 1 207 ? -1.715 -4.790 -15.491 1.00 92.69 207 ILE A C 1
ATOM 1696 O O . ILE A 1 207 ? -1.054 -5.407 -14.659 1.00 92.69 207 ILE A O 1
ATOM 1700 N N . MET A 1 208 ? -1.161 -4.098 -16.486 1.00 93.75 208 MET A N 1
ATOM 1701 C CA . MET A 1 208 ? 0.276 -3.851 -16.622 1.00 93.75 208 MET A CA 1
ATOM 1702 C C . MET A 1 208 ? 0.652 -2.497 -16.011 1.00 93.75 208 MET A C 1
ATOM 1704 O O . MET A 1 208 ? -0.202 -1.607 -15.956 1.00 93.75 208 MET A O 1
ATOM 1708 N N . PRO A 1 209 ? 1.926 -2.293 -15.621 1.00 96.12 209 PRO A N 1
ATOM 1709 C CA . PRO A 1 209 ? 2.412 -0.969 -15.257 1.00 96.12 209 PRO A CA 1
ATOM 1710 C C . PRO A 1 209 ? 2.103 0.055 -16.362 1.00 96.12 209 PRO A C 1
ATOM 1712 O O . PRO A 1 209 ? 2.245 -0.268 -17.547 1.00 96.12 209 PRO A O 1
ATOM 1715 N N . PRO A 1 210 ? 1.711 1.295 -16.018 1.00 97.00 210 PRO A N 1
ATOM 1716 C CA . PRO A 1 210 ? 1.451 2.331 -17.007 1.00 97.00 210 PRO A CA 1
ATOM 1717 C C . PRO A 1 210 ? 2.723 2.641 -17.797 1.00 97.00 210 PRO A C 1
ATOM 1719 O O . PRO A 1 210 ? 3.838 2.445 -17.314 1.00 97.00 210 PRO A O 1
ATOM 1722 N N . ALA A 1 211 ? 2.569 3.201 -18.998 1.00 96.00 211 ALA A N 1
ATOM 1723 C CA . ALA A 1 211 ? 3.690 3.539 -19.880 1.00 96.00 211 ALA A CA 1
ATOM 1724 C C . ALA A 1 211 ? 4.780 4.379 -19.183 1.00 96.00 211 ALA A C 1
ATOM 1726 O O . ALA A 1 211 ? 5.970 4.158 -19.402 1.00 96.00 211 ALA A O 1
ATOM 1727 N N . GLY A 1 212 ? 4.373 5.299 -18.301 1.00 95.69 212 GLY A N 1
ATOM 1728 C CA . GLY A 1 212 ? 5.276 6.146 -17.521 1.00 95.69 212 GLY A CA 1
ATOM 1729 C C . GLY A 1 212 ? 6.114 5.418 -16.465 1.00 95.69 212 GLY A C 1
ATOM 1730 O O . GLY A 1 212 ? 7.060 6.001 -15.956 1.00 95.69 212 GLY A O 1
ATOM 1731 N N . VAL A 1 213 ? 5.807 4.156 -16.164 1.00 97.31 213 VAL A N 1
ATOM 1732 C CA . VAL A 1 213 ? 6.609 3.262 -15.312 1.00 97.31 213 VAL A CA 1
ATOM 1733 C C . VAL A 1 213 ? 7.304 2.204 -16.168 1.00 97.31 213 VAL A C 1
ATOM 1735 O O . VAL A 1 213 ? 8.496 1.948 -16.006 1.00 97.31 213 VAL A O 1
ATOM 1738 N N . PHE A 1 214 ? 6.571 1.619 -17.120 1.00 97.31 214 PHE A N 1
ATOM 1739 C CA . PHE A 1 214 ? 7.040 0.517 -17.954 1.00 97.31 214 PHE A CA 1
ATOM 1740 C C . PHE A 1 214 ? 8.281 0.886 -18.775 1.00 97.31 214 PHE A C 1
ATOM 1742 O O . PHE A 1 214 ? 9.272 0.160 -18.750 1.00 97.31 214 PHE A O 1
ATOM 1749 N N . TYR A 1 215 ? 8.259 2.017 -19.490 1.00 96.00 215 TYR A N 1
ATOM 1750 C CA . TYR A 1 215 ? 9.388 2.398 -20.343 1.00 96.00 215 TYR A CA 1
ATOM 1751 C C . TYR A 1 215 ? 10.635 2.806 -19.546 1.00 96.00 215 TYR A C 1
ATOM 1753 O O . TYR A 1 215 ? 11.718 2.345 -19.911 1.00 96.00 215 TYR A O 1
ATOM 1761 N N . PRO A 1 216 ? 10.537 3.592 -18.452 1.00 95.25 216 PRO A N 1
ATOM 1762 C CA . PRO A 1 216 ? 11.687 3.827 -17.580 1.00 95.25 216 PRO A CA 1
ATOM 1763 C C . PRO A 1 216 ? 12.284 2.547 -16.994 1.00 95.25 216 PRO A C 1
ATOM 1765 O O . PRO A 1 216 ? 13.504 2.442 -16.924 1.00 95.25 216 PRO A O 1
ATOM 1768 N N . ALA A 1 217 ? 11.459 1.560 -16.629 1.00 96.19 217 ALA A N 1
ATOM 1769 C CA . ALA A 1 217 ? 11.951 0.266 -16.163 1.00 96.19 217 ALA A CA 1
ATOM 1770 C C . ALA A 1 217 ? 12.663 -0.529 -17.260 1.00 96.19 217 ALA A C 1
ATOM 1772 O O . ALA A 1 217 ? 13.749 -1.057 -17.028 1.00 96.19 217 ALA A O 1
ATOM 1773 N N . LEU A 1 218 ? 12.089 -0.573 -18.465 1.00 96.38 218 LEU A N 1
ATOM 1774 C CA . LEU A 1 218 ? 12.656 -1.307 -19.597 1.00 96.38 218 LEU A CA 1
ATOM 1775 C C . LEU A 1 218 ? 14.005 -0.733 -20.045 1.00 96.38 218 LEU A C 1
ATOM 1777 O O . LEU A 1 218 ? 14.884 -1.474 -20.475 1.00 96.38 218 LEU A O 1
ATOM 1781 N N . LEU A 1 219 ? 14.149 0.590 -19.963 1.00 94.44 219 LEU A N 1
ATOM 1782 C CA . LEU A 1 219 ? 15.355 1.322 -20.350 1.00 94.44 219 LEU A CA 1
ATOM 1783 C C . LEU A 1 219 ? 16.295 1.591 -19.164 1.00 94.44 219 LEU A C 1
ATOM 1785 O O . LEU A 1 219 ? 17.280 2.316 -19.316 1.00 94.44 219 LEU A O 1
ATOM 1789 N N . SER A 1 220 ? 15.994 1.041 -17.985 1.00 93.00 220 SER A N 1
ATOM 1790 C CA . SER A 1 220 ? 16.837 1.189 -16.804 1.00 93.00 220 SER A CA 1
ATOM 1791 C C . SER A 1 220 ? 18.166 0.461 -17.002 1.00 93.00 220 SER A C 1
ATOM 1793 O O . SER A 1 220 ? 18.214 -0.662 -17.497 1.00 93.00 220 SER A O 1
ATOM 1795 N N . MET A 1 221 ? 19.256 1.090 -16.561 1.00 92.38 221 MET A N 1
ATOM 1796 C CA . MET A 1 221 ? 20.582 0.459 -16.517 1.00 92.38 221 MET A CA 1
ATOM 1797 C C . MET A 1 221 ? 20.769 -0.413 -15.267 1.00 92.38 221 MET A C 1
ATOM 1799 O O . MET A 1 221 ? 21.783 -1.096 -15.136 1.00 92.38 221 MET A O 1
ATOM 1803 N N . ASP A 1 222 ? 19.813 -0.375 -14.338 1.00 94.88 222 ASP A N 1
ATOM 1804 C CA . ASP A 1 222 ? 19.824 -1.199 -13.138 1.00 94.88 222 ASP A CA 1
ATOM 1805 C C . ASP A 1 222 ? 19.239 -2.589 -13.424 1.00 94.88 222 ASP A C 1
ATOM 1807 O O . ASP A 1 222 ? 18.075 -2.738 -13.806 1.00 94.88 222 ASP A O 1
ATOM 1811 N N . SER A 1 223 ? 20.056 -3.620 -13.209 1.00 94.94 223 SER A N 1
ATOM 1812 C CA . SER A 1 223 ? 19.685 -5.005 -13.504 1.00 94.94 223 SER A CA 1
ATOM 1813 C C . SER A 1 223 ? 18.564 -5.529 -12.613 1.00 94.94 223 SER A C 1
ATOM 1815 O O . SER A 1 223 ? 17.835 -6.420 -13.040 1.00 94.94 223 SER A O 1
ATOM 1817 N N . VAL A 1 224 ? 18.427 -5.007 -11.388 1.00 95.50 224 VAL A N 1
ATOM 1818 C CA . VAL A 1 224 ? 17.384 -5.447 -10.452 1.00 95.50 224 VAL A CA 1
ATOM 1819 C C . VAL A 1 224 ? 16.018 -5.028 -10.984 1.00 95.50 224 VAL A C 1
ATOM 1821 O O . VAL A 1 224 ? 15.180 -5.889 -11.238 1.00 95.50 224 VAL A O 1
ATOM 1824 N N . ASN A 1 225 ? 15.836 -3.737 -11.266 1.00 95.38 225 ASN A N 1
ATOM 1825 C CA . ASN A 1 225 ? 14.599 -3.203 -11.835 1.00 95.38 225 ASN A CA 1
ATOM 1826 C C . ASN A 1 225 ? 14.240 -3.863 -13.176 1.00 95.38 225 ASN A C 1
ATOM 1828 O O . ASN A 1 225 ? 13.087 -4.231 -13.408 1.00 95.38 225 ASN A O 1
ATOM 1832 N N . LEU A 1 226 ? 15.227 -4.066 -14.058 1.00 96.75 226 LEU A N 1
ATOM 1833 C CA . LEU A 1 226 ? 14.986 -4.737 -15.336 1.00 96.75 226 LEU A CA 1
ATOM 1834 C C . LEU A 1 226 ? 14.547 -6.197 -15.137 1.00 96.75 226 LEU A C 1
ATOM 1836 O O . LEU A 1 226 ? 13.639 -6.665 -15.825 1.00 96.75 226 LEU A O 1
ATOM 1840 N N . ASN A 1 227 ? 15.149 -6.913 -14.183 1.00 96.88 227 ASN A N 1
ATOM 1841 C CA . ASN A 1 227 ? 14.767 -8.284 -13.854 1.00 96.88 227 ASN A CA 1
ATOM 1842 C C . ASN A 1 227 ? 13.338 -8.362 -13.294 1.00 96.88 227 ASN A C 1
ATOM 1844 O O . ASN A 1 227 ? 12.572 -9.226 -13.723 1.00 96.88 227 ASN A O 1
ATOM 1848 N N . GLN A 1 228 ? 12.955 -7.443 -12.402 1.00 96.56 228 GLN A N 1
ATOM 1849 C CA . GLN A 1 228 ? 11.585 -7.359 -11.879 1.00 96.56 228 GLN A CA 1
ATOM 1850 C C . GLN A 1 228 ? 10.573 -7.109 -13.000 1.00 96.56 228 GLN A C 1
ATOM 1852 O O . GLN A 1 228 ? 9.565 -7.809 -13.102 1.00 96.56 228 GLN A O 1
ATOM 1857 N N . LEU A 1 229 ? 10.872 -6.182 -13.918 1.00 97.44 229 LEU A N 1
ATOM 1858 C CA . LEU A 1 229 ? 10.015 -5.949 -15.078 1.00 97.44 229 LEU A CA 1
ATOM 1859 C C . LEU A 1 229 ? 9.890 -7.203 -15.957 1.00 97.44 229 LEU A C 1
ATOM 1861 O O . LEU A 1 229 ? 8.783 -7.558 -16.364 1.00 97.44 229 LEU A O 1
ATOM 1865 N N . CYS A 1 230 ? 11.001 -7.893 -16.233 1.00 96.56 230 CYS A N 1
ATOM 1866 C CA . CYS A 1 230 ? 10.985 -9.143 -16.997 1.00 96.56 230 CYS A CA 1
ATOM 1867 C C . CYS A 1 230 ? 10.106 -10.205 -16.325 1.00 96.56 230 CYS A C 1
ATOM 1869 O O . CYS A 1 230 ? 9.340 -10.891 -17.007 1.00 96.56 230 CYS A O 1
ATOM 1871 N N . TYR A 1 231 ? 10.181 -10.318 -14.996 1.00 95.94 231 TYR A N 1
ATOM 1872 C CA . TYR A 1 231 ? 9.333 -11.216 -14.220 1.00 95.94 231 TYR A CA 1
ATOM 1873 C C . TYR A 1 231 ? 7.848 -10.849 -14.352 1.00 95.94 231 TYR A C 1
ATOM 1875 O O . TYR A 1 231 ? 7.043 -11.714 -14.705 1.00 95.94 231 TYR A O 1
ATOM 1883 N N . ILE A 1 232 ? 7.489 -9.571 -14.191 1.00 96.44 232 ILE A N 1
ATOM 1884 C CA . ILE A 1 232 ? 6.111 -9.079 -14.373 1.00 96.44 232 ILE A CA 1
ATOM 1885 C C . ILE A 1 232 ? 5.597 -9.401 -15.784 1.00 96.44 232 ILE A C 1
ATOM 1887 O O . ILE A 1 232 ? 4.501 -9.940 -15.938 1.00 96.44 232 ILE A O 1
ATOM 1891 N N . MET A 1 233 ? 6.394 -9.138 -16.825 1.00 95.88 233 MET A N 1
ATOM 1892 C CA . MET A 1 233 ? 6.030 -9.438 -18.218 1.00 95.88 233 MET A CA 1
ATOM 1893 C C . MET A 1 233 ? 5.821 -10.938 -18.456 1.00 95.88 233 MET A C 1
ATOM 1895 O O . MET A 1 233 ? 4.875 -11.338 -19.143 1.00 95.88 233 MET A O 1
ATOM 1899 N N . TYR A 1 234 ? 6.687 -11.777 -17.884 1.00 95.06 234 TYR A N 1
ATOM 1900 C CA . TYR A 1 234 ? 6.545 -13.229 -17.944 1.00 95.06 234 TYR A CA 1
ATOM 1901 C C . TYR A 1 234 ? 5.242 -13.687 -17.278 1.00 95.06 234 TYR A C 1
ATOM 1903 O O . TYR A 1 234 ? 4.471 -14.425 -17.898 1.00 95.06 234 TYR A O 1
ATOM 1911 N N . ARG A 1 235 ? 4.956 -13.205 -16.061 1.00 93.38 235 ARG A N 1
ATOM 1912 C CA . ARG A 1 235 ? 3.730 -13.547 -15.325 1.00 93.38 235 ARG A CA 1
ATOM 1913 C C . ARG A 1 235 ? 2.474 -13.068 -16.045 1.00 93.38 235 ARG A C 1
ATOM 1915 O O . ARG A 1 235 ? 1.510 -13.823 -16.174 1.00 93.38 235 ARG A O 1
ATOM 1922 N N . TYR A 1 236 ? 2.509 -11.868 -16.611 1.00 92.19 236 TYR A N 1
ATOM 1923 C CA . TYR A 1 236 ? 1.416 -11.348 -17.426 1.00 92.19 236 TYR A CA 1
ATOM 1924 C C . TYR A 1 236 ? 1.113 -12.259 -18.624 1.00 92.19 236 TYR A C 1
ATOM 1926 O O . TYR A 1 236 ? -0.039 -12.637 -18.841 1.00 92.19 236 TYR A O 1
ATOM 1934 N N . ARG A 1 237 ? 2.148 -12.709 -19.351 1.00 92.75 237 ARG A N 1
ATOM 1935 C CA . ARG A 1 237 ? 1.987 -13.693 -20.432 1.00 92.75 237 ARG A CA 1
ATOM 1936 C C . ARG A 1 237 ? 1.394 -15.007 -19.922 1.00 92.75 237 ARG A C 1
ATOM 1938 O O . ARG A 1 237 ? 0.514 -15.549 -20.583 1.00 92.75 237 ARG A O 1
ATOM 1945 N N . THR A 1 238 ? 1.869 -15.538 -18.791 1.00 91.75 238 THR A N 1
ATOM 1946 C CA . THR A 1 238 ? 1.320 -16.793 -18.245 1.00 91.75 238 THR A CA 1
ATOM 1947 C C . THR A 1 238 ? -0.155 -16.664 -17.891 1.00 91.75 238 THR A C 1
ATOM 1949 O O . THR A 1 238 ? -0.917 -17.584 -18.169 1.00 91.75 238 THR A O 1
ATOM 1952 N N . ASN A 1 239 ? -0.570 -15.515 -17.355 1.00 89.69 239 ASN A N 1
ATOM 1953 C CA . ASN A 1 239 ? -1.968 -15.290 -17.015 1.00 89.69 239 ASN A CA 1
ATOM 1954 C C . ASN A 1 239 ? -2.842 -15.150 -18.270 1.00 89.69 239 ASN A C 1
ATOM 1956 O O . ASN A 1 239 ? -3.924 -15.718 -18.305 1.00 89.69 239 ASN A O 1
ATOM 1960 N N . LEU A 1 240 ? -2.359 -14.466 -19.316 1.00 88.50 240 LEU A N 1
ATOM 1961 C CA . LEU A 1 240 ? -3.074 -14.353 -20.595 1.00 88.50 240 LEU A CA 1
ATOM 1962 C C . LEU A 1 240 ? -3.272 -15.697 -21.301 1.00 88.50 240 LEU A C 1
ATOM 1964 O O . LEU A 1 240 ? -4.267 -15.880 -21.983 1.00 88.50 240 LEU A O 1
ATOM 1968 N N . VAL A 1 241 ? -2.318 -16.622 -21.174 1.00 90.81 241 VAL A N 1
ATOM 1969 C CA . VAL A 1 241 ? -2.442 -17.973 -21.750 1.00 90.81 241 VAL A CA 1
ATOM 1970 C C . VAL A 1 241 ? -3.433 -18.835 -20.960 1.00 90.81 241 VAL A C 1
ATOM 1972 O O . VAL A 1 241 ? -3.990 -19.779 -21.512 1.00 90.81 241 VAL A O 1
ATOM 1975 N N . ALA A 1 242 ? -3.625 -18.541 -19.674 1.00 85.19 242 ALA A N 1
ATOM 1976 C CA . ALA A 1 242 ? -4.544 -19.262 -18.799 1.00 85.19 242 ALA A CA 1
ATOM 1977 C C . ALA A 1 242 ? -5.982 -18.706 -18.807 1.00 85.19 242 ALA A C 1
ATOM 1979 O O . ALA A 1 242 ? -6.859 -19.332 -18.211 1.00 85.19 242 ALA A O 1
ATOM 1980 N N . ALA A 1 243 ? -6.207 -17.538 -19.415 1.00 77.31 243 ALA A N 1
ATOM 1981 C CA . ALA A 1 243 ? -7.516 -16.912 -19.605 1.00 77.31 243 ALA A CA 1
ATOM 1982 C C . ALA A 1 243 ? -8.189 -17.395 -20.893 1.00 77.31 243 ALA A C 1
ATOM 1984 O O . ALA A 1 243 ? -9.421 -17.609 -20.850 1.00 77.31 243 ALA A O 1
#

pLDDT: mean 86.8, std 14.02, range [37.88, 98.25]

Solvent-accessible surface area (backbone atoms only — not comparable to full-atom values): 13670 Å² total; per-residue (Å²): 125,78,93,61,92,52,66,67,60,54,50,49,50,42,53,50,49,36,49,51,52,58,71,63,58,61,78,59,64,87,88,48,73,66,60,47,53,53,46,44,54,49,46,50,52,50,48,52,48,24,63,73,58,70,50,50,56,68,40,55,45,58,46,44,47,65,41,46,75,70,56,88,79,60,82,58,41,73,51,54,39,52,51,58,21,34,54,72,96,63,62,53,73,57,48,38,68,35,45,50,51,36,50,48,55,50,40,74,76,47,54,73,67,54,38,40,51,51,44,51,24,54,36,45,25,52,50,46,56,46,50,48,50,44,55,47,64,68,40,70,80,66,73,97,74,79,90,64,90,70,46,72,68,53,52,53,48,41,52,51,51,50,51,51,51,52,41,52,56,48,27,53,46,32,61,75,55,72,63,40,66,72,56,49,41,44,54,48,56,37,44,50,55,49,39,40,30,36,78,78,51,68,38,99,52,89,71,76,74,43,69,66,46,43,52,59,36,72,70,42,90,49,65,66,46,34,48,53,51,51,51,35,54,51,39,45,52,55,46,63,76,74,107

Secondary structure (DSSP, 8-state):
--S---HHHHHHHHHHHHHHHHHH-STT-SS-HHHHHHHHHHHHHHHHHHHHHTS--HHHHHHHHHHGGG--S-TTHHHHHHHHTT-----HHHHIIIIIHHHHHHHHHS-HHHHHHHHHHHHHHHHHHHHHHHHHHHHTTS-S---S---HHHHHHHHHHHHHHHHHHHHHHHHHTTT-HHHHHHHHHHHHHHHHHHHHS------PPPHHHHHHHHT-S-HHHHHHHHHHHHHHHHHHHH-

Nearest PDB structures (foldseek):
  7pkn-assembly1_I  TM=9.445E-01  e=6.527E-19  Homo sapiens
  7ywx-assembly1_I  TM=9.468E-01  e=4.712E-18  Homo sapiens
  7xho-assembly1_I  TM=9.370E-01  e=6.697E-18  Homo sapiens
  7qoo-assembly1_I  TM=9.185E-01  e=5.052E-17  Homo sapiens
  7yyh-assembly1_I  TM=9.484E-01  e=7.048E-16  Homo sapiens

Mean predicted aligned error: 6.5 Å